Protein AF-A0A959CBI3-F1 (afdb_monomer_lite)

pLDDT: mean 80.14, std 17.06, range [32.06, 98.06]

Sequence (311 aa):
MKRILLFSFIIFAIGSLSAQCVSGDCKNGIGTYLYPSGARYTGHFKDGEIHGVGVCYYTDGSKYQGEWVYRYPQGRGTKTYSDGTIRTGLWKKGKPVDEQGKILEEYIARIEEESQDDGTNIQSGCLSGNCKNGEGIFAYPDGSKYEGHFVNGKFDGQGTFHFANGDQYVGTFKENYPDGQGTRTYANGHEETGEWEQGEFVGSSLIESGKVGCTQGDCENGKGTYIYKEGSAKYVGDFKNGMPHGYGICNYANGDRYRGEWLEGAFGGKGTLFLHDGTVVNGYWRGGEYTGKEAPADYQPAAPVVTETPV

Structure (mmCIF, N/CA/C/O backbone):
data_AF-A0A959CBI3-F1
#
_entry.id   AF-A0A959CBI3-F1
#
loop_
_atom_site.group_PDB
_atom_site.id
_atom_site.type_symbol
_atom_site.label_atom_id
_atom_site.label_alt_id
_atom_site.label_comp_id
_atom_site.label_asym_id
_atom_site.label_entity_id
_atom_site.label_seq_id
_atom_site.pdbx_PDB_ins_code
_atom_site.Cartn_x
_atom_site.Cartn_y
_atom_site.Cartn_z
_atom_site.occupancy
_atom_site.B_iso_or_equiv
_atom_site.auth_seq_id
_atom_site.auth_comp_id
_atom_site.auth_asym_id
_atom_site.auth_atom_id
_atom_site.pdbx_PDB_model_num
ATOM 1 N N . MET A 1 1 ? -53.643 -39.706 28.929 1.00 41.84 1 MET A N 1
ATOM 2 C CA . MET A 1 1 ? -53.452 -39.263 27.529 1.00 41.84 1 MET A CA 1
ATOM 3 C C . MET A 1 1 ? -52.334 -38.226 27.522 1.00 41.84 1 MET A C 1
ATOM 5 O O . MET A 1 1 ? -52.455 -37.225 28.215 1.00 41.84 1 MET A O 1
ATOM 9 N N . LYS A 1 2 ? -51.196 -38.535 26.886 1.00 35.16 2 LYS A N 1
ATOM 10 C CA . LYS A 1 2 ? -49.964 -37.723 26.912 1.00 35.16 2 LYS A CA 1
ATOM 11 C C . LYS A 1 2 ? -50.123 -36.489 26.012 1.00 35.16 2 LYS A C 1
ATOM 13 O O . LYS A 1 2 ? -50.493 -36.639 24.853 1.00 35.16 2 LYS A O 1
ATOM 18 N N . ARG A 1 3 ? -49.838 -35.291 26.537 1.00 36.66 3 ARG A N 1
ATOM 19 C CA . ARG A 1 3 ? -49.732 -34.050 25.751 1.00 36.66 3 ARG A CA 1
ATOM 20 C C . ARG A 1 3 ? -48.377 -34.038 25.040 1.00 36.66 3 ARG A C 1
ATOM 22 O O . ARG A 1 3 ? -47.344 -34.064 25.701 1.00 36.66 3 ARG A O 1
ATOM 29 N N . ILE A 1 4 ? -48.399 -34.039 23.711 1.00 37.56 4 ILE A N 1
ATOM 30 C CA . ILE A 1 4 ? -47.214 -33.911 22.858 1.00 37.56 4 ILE A CA 1
ATOM 31 C C . ILE A 1 4 ? -46.947 -32.412 22.674 1.00 37.56 4 ILE A C 1
ATOM 33 O O . ILE A 1 4 ? -47.776 -31.699 22.115 1.00 37.56 4 ILE A O 1
ATOM 37 N N . LEU A 1 5 ? -45.815 -31.936 23.196 1.00 38.44 5 LEU A N 1
ATOM 38 C CA . LEU A 1 5 ? -45.271 -30.603 22.936 1.00 38.44 5 LEU A CA 1
ATOM 39 C C . LEU A 1 5 ? -44.591 -30.621 21.560 1.00 38.44 5 LEU A C 1
ATOM 41 O O . LEU A 1 5 ? -43.570 -31.282 21.382 1.00 38.44 5 LEU A O 1
ATOM 45 N N . LEU A 1 6 ? -45.165 -29.906 20.592 1.00 33.47 6 LEU A N 1
ATOM 46 C CA . LEU A 1 6 ? -44.514 -29.591 19.322 1.00 33.47 6 LEU A CA 1
ATOM 47 C C . LEU A 1 6 ? -43.460 -28.503 19.571 1.00 33.47 6 LEU A C 1
ATOM 49 O O . LEU A 1 6 ? -43.791 -27.329 19.720 1.00 33.47 6 LEU A O 1
ATOM 53 N N . PHE A 1 7 ? -42.189 -28.900 19.627 1.00 34.31 7 PHE A N 1
ATOM 54 C CA . PHE A 1 7 ? -41.068 -27.970 19.524 1.00 34.31 7 PHE A CA 1
ATOM 55 C C . PHE A 1 7 ? -40.943 -27.523 18.066 1.00 34.31 7 PHE A C 1
ATOM 57 O O . PHE A 1 7 ? -40.484 -28.273 17.206 1.00 34.31 7 PHE A O 1
ATOM 64 N N . SER A 1 8 ? -41.378 -26.295 17.790 1.00 33.75 8 SER A N 1
ATOM 65 C CA . SER A 1 8 ? -41.097 -25.607 16.533 1.00 33.75 8 SER A CA 1
ATOM 66 C C . SER A 1 8 ? -39.607 -25.267 16.490 1.00 33.75 8 SER A C 1
ATOM 68 O O . SER A 1 8 ? -39.174 -24.269 17.063 1.00 33.75 8 SER A O 1
ATOM 70 N N . PHE A 1 9 ? -38.815 -26.116 15.836 1.00 33.69 9 PHE A N 1
ATOM 71 C CA . PHE A 1 9 ? -37.441 -25.801 15.458 1.00 33.69 9 PHE A CA 1
ATOM 72 C C . PHE A 1 9 ? -37.477 -24.693 14.400 1.00 33.69 9 PHE A C 1
ATOM 74 O O . PHE A 1 9 ? -37.696 -24.945 13.217 1.00 33.69 9 PHE A O 1
ATOM 81 N N . ILE A 1 10 ? -37.292 -23.446 14.837 1.00 36.59 10 ILE A N 1
ATOM 82 C CA . ILE A 1 10 ? -36.963 -22.343 13.936 1.00 36.59 10 ILE A CA 1
ATOM 83 C C . ILE A 1 10 ? -35.525 -22.587 13.483 1.00 36.59 10 ILE A C 1
ATOM 85 O O . ILE A 1 10 ? -34.575 -22.395 14.240 1.00 36.59 10 ILE A O 1
ATOM 89 N N . ILE A 1 11 ? -35.379 -23.067 12.252 1.00 37.38 11 ILE A N 1
ATOM 90 C CA . ILE A 1 11 ? -34.101 -23.140 11.552 1.00 37.38 11 ILE A CA 1
ATOM 91 C C . ILE A 1 11 ? -33.659 -21.690 11.322 1.00 37.38 11 ILE A C 1
ATOM 93 O O . ILE A 1 11 ? -34.187 -21.009 10.444 1.00 37.38 11 ILE A O 1
ATOM 97 N N . PHE A 1 12 ? -32.723 -21.196 12.136 1.00 34.91 12 PHE A N 1
ATOM 98 C CA . PHE A 1 12 ? -31.995 -19.970 11.821 1.00 34.91 12 PHE A CA 1
ATOM 99 C C . PHE A 1 12 ? -31.153 -20.258 10.578 1.00 34.91 12 PHE A C 1
ATOM 101 O O . PHE A 1 12 ? -30.127 -20.933 10.644 1.00 34.91 12 PHE A O 1
ATOM 108 N N . ALA A 1 13 ? -31.624 -19.783 9.427 1.00 32.53 13 ALA A N 1
ATOM 109 C CA . ALA A 1 13 ? -30.799 -19.690 8.239 1.00 32.53 13 ALA A CA 1
ATOM 110 C C . ALA A 1 13 ? -29.593 -18.810 8.592 1.00 32.53 13 ALA A C 1
ATOM 112 O O . ALA A 1 13 ? -29.751 -17.637 8.931 1.00 32.53 13 ALA A O 1
ATOM 113 N N . ILE A 1 14 ? -28.399 -19.398 8.560 1.00 39.00 14 ILE A N 1
ATOM 114 C CA . ILE A 1 14 ? -27.133 -18.687 8.730 1.00 39.00 14 ILE A CA 1
ATOM 115 C C . ILE A 1 14 ? -26.927 -17.875 7.448 1.00 39.00 14 ILE A C 1
ATOM 117 O O . ILE A 1 14 ? -26.257 -18.308 6.514 1.00 39.00 14 ILE A O 1
ATOM 121 N N . GLY A 1 15 ? -27.605 -16.732 7.356 1.00 38.56 15 GLY A N 1
ATOM 122 C CA . GLY A 1 15 ? -27.339 -15.743 6.325 1.00 38.56 15 GLY A CA 1
ATOM 123 C C . GLY A 1 15 ? -25.950 -15.175 6.570 1.00 38.56 15 GLY A C 1
ATOM 124 O O . GLY A 1 15 ? -25.661 -14.709 7.671 1.00 38.56 15 GLY A O 1
ATOM 125 N N . SER A 1 16 ? -25.076 -15.244 5.569 1.00 45.50 16 SER A N 1
ATOM 126 C CA . SER A 1 16 ? -23.809 -14.518 5.585 1.00 45.50 16 SER A CA 1
ATOM 127 C C . SER A 1 16 ? -24.093 -13.048 5.913 1.00 45.50 16 SER A C 1
ATOM 129 O O . SER A 1 16 ? -24.866 -12.404 5.206 1.00 45.50 16 SER A O 1
ATOM 131 N N . LEU A 1 17 ? -23.524 -12.536 7.007 1.00 53.62 17 LEU A N 1
ATOM 132 C CA . LEU A 1 17 ? -23.642 -11.130 7.390 1.00 53.62 17 LEU A CA 1
ATOM 133 C C . LEU A 1 17 ? -22.998 -10.281 6.288 1.00 53.62 17 LEU A C 1
ATOM 135 O O . LEU A 1 17 ? -21.777 -10.234 6.171 1.00 53.62 17 LEU A O 1
ATOM 139 N N . SER A 1 18 ? -23.806 -9.641 5.446 1.00 59.12 18 SER A N 1
ATOM 140 C CA . SER A 1 18 ? -23.322 -8.598 4.544 1.00 59.12 18 SER A CA 1
ATOM 141 C C . SER A 1 18 ? -23.101 -7.320 5.344 1.00 59.12 18 SER A C 1
ATOM 143 O O . SER A 1 18 ? -23.931 -6.973 6.190 1.00 59.12 18 SER A O 1
ATOM 145 N N . ALA A 1 19 ? -22.014 -6.605 5.058 1.00 70.06 19 ALA A N 1
ATOM 146 C CA . ALA A 1 19 ? -21.809 -5.275 5.610 1.00 70.06 19 ALA A CA 1
ATOM 147 C C . ALA A 1 19 ? -23.017 -4.386 5.277 1.00 70.06 19 ALA A C 1
ATOM 149 O O . ALA A 1 19 ? -23.473 -4.372 4.131 1.00 70.06 19 ALA A O 1
ATOM 150 N N . GLN A 1 20 ? -23.555 -3.659 6.252 1.00 83.31 20 GLN A N 1
ATOM 151 C CA . GLN A 1 20 ? -24.696 -2.783 6.000 1.00 83.31 20 GLN A CA 1
ATOM 152 C C . GLN A 1 20 ? -24.767 -1.608 6.971 1.00 83.31 20 GLN A C 1
ATOM 154 O O . GLN A 1 20 ? -24.499 -1.733 8.168 1.00 83.31 20 GLN A O 1
ATOM 159 N N . CYS A 1 21 ? -25.208 -0.465 6.445 1.00 89.31 21 CYS A N 1
ATOM 160 C CA . CYS A 1 21 ? -25.653 0.652 7.265 1.00 89.31 21 CYS A CA 1
ATOM 161 C C . CYS A 1 21 ? -27.009 0.289 7.882 1.00 89.31 21 CYS A C 1
ATOM 163 O O . CYS A 1 21 ? -27.997 0.119 7.171 1.00 89.31 21 CYS A O 1
ATOM 165 N N . VAL A 1 22 ? -27.043 0.127 9.202 1.00 92.81 22 VAL A N 1
ATOM 166 C CA . VAL A 1 22 ? -28.228 -0.292 9.963 1.00 92.81 22 VAL A CA 1
ATOM 167 C C . VAL A 1 22 ? -29.128 0.903 10.283 1.00 92.81 22 VAL A C 1
ATOM 169 O O . VAL A 1 22 ? -30.347 0.760 10.353 1.00 92.81 22 VAL A O 1
ATOM 172 N N . SER A 1 23 ? -28.547 2.087 10.491 1.00 95.12 23 SER A N 1
ATOM 173 C CA . SER A 1 23 ? -29.296 3.322 10.736 1.00 95.12 23 SER A CA 1
ATOM 174 C C . SER A 1 23 ? -28.453 4.570 10.464 1.00 95.12 23 SER A C 1
ATOM 176 O O . SER A 1 23 ? -27.226 4.524 10.533 1.00 95.12 23 SER A O 1
ATOM 178 N N . GLY A 1 24 ? -29.120 5.698 10.210 1.00 95.31 24 GLY A N 1
ATOM 179 C CA . GLY A 1 24 ? -28.476 7.000 10.013 1.00 95.31 24 GLY A CA 1
ATOM 180 C C . GLY A 1 24 ? -27.787 7.156 8.654 1.00 95.31 24 GLY A C 1
ATOM 181 O O . GLY A 1 24 ? -28.156 6.498 7.683 1.00 95.31 24 GLY A O 1
ATOM 182 N N . ASP A 1 25 ? -26.809 8.059 8.590 1.00 93.44 25 ASP A N 1
ATOM 183 C CA . ASP A 1 25 ? -26.018 8.344 7.389 1.00 93.44 25 ASP A CA 1
ATOM 184 C C . ASP A 1 25 ? -24.593 7.809 7.567 1.00 93.44 25 ASP A C 1
ATOM 186 O O . ASP A 1 25 ? -23.729 8.464 8.152 1.00 93.44 25 ASP A O 1
ATOM 190 N N . CYS A 1 26 ? -24.357 6.604 7.044 1.00 91.19 26 CYS A N 1
ATOM 191 C CA . CYS A 1 26 ? -23.040 5.969 7.055 1.00 91.19 26 CYS A CA 1
ATOM 192 C C . CYS A 1 26 ? -22.119 6.436 5.914 1.00 91.19 26 CYS A C 1
ATOM 194 O O . CYS A 1 26 ? -21.091 5.808 5.675 1.00 91.19 26 CYS A O 1
ATOM 196 N N . LYS A 1 27 ? -22.480 7.493 5.174 1.00 86.19 27 LYS A N 1
ATOM 197 C CA . LYS A 1 27 ? -21.621 8.095 4.152 1.00 86.19 27 LYS A CA 1
ATOM 198 C C . LYS A 1 27 ? -20.995 9.385 4.661 1.00 86.19 27 LYS A C 1
ATOM 200 O O . LYS A 1 27 ? -19.776 9.475 4.656 1.00 86.19 27 LYS A O 1
ATOM 205 N N . ASN A 1 28 ? -21.794 10.357 5.100 1.00 92.69 28 ASN A N 1
ATOM 206 C CA . ASN A 1 28 ? -21.316 11.701 5.461 1.00 92.69 28 ASN A CA 1
ATOM 207 C C . ASN A 1 28 ? -22.002 12.293 6.706 1.00 92.69 28 ASN A C 1
ATOM 209 O O . ASN A 1 28 ? -22.101 13.514 6.846 1.00 92.69 28 ASN A O 1
ATOM 213 N N . GLY A 1 29 ? -22.473 11.447 7.621 1.00 94.75 29 GLY A N 1
ATOM 214 C CA . GLY A 1 29 ? -23.202 11.898 8.800 1.00 94.75 29 GLY A CA 1
ATOM 215 C C . GLY A 1 29 ? -22.956 11.024 10.016 1.00 94.75 29 GLY A C 1
ATOM 216 O O . GLY A 1 29 ? -21.845 10.563 10.249 1.00 94.75 29 GLY A O 1
ATOM 217 N N . ILE A 1 30 ? -23.984 10.842 10.840 1.00 97.31 30 ILE A N 1
ATOM 218 C CA . ILE A 1 30 ? -23.928 9.955 12.003 1.00 97.31 30 ILE A CA 1
ATOM 219 C C . ILE A 1 30 ? -24.744 8.714 11.674 1.00 97.31 30 ILE A C 1
ATOM 221 O O . ILE A 1 30 ? -25.911 8.821 11.288 1.00 97.31 30 ILE A O 1
ATOM 225 N N . GLY A 1 31 ? -24.141 7.543 11.842 1.00 95.88 31 GLY A N 1
ATOM 226 C CA . GLY A 1 31 ? -24.761 6.275 11.490 1.00 95.88 31 GLY A CA 1
ATOM 227 C C . GLY A 1 31 ? -24.362 5.133 12.410 1.00 95.88 31 GLY A C 1
ATOM 228 O O . GLY A 1 31 ? -23.454 5.251 13.234 1.00 95.88 31 GLY A O 1
ATOM 229 N N . THR A 1 32 ? -25.065 4.014 12.261 1.00 94.50 32 THR A N 1
ATOM 230 C CA . THR A 1 32 ? -24.671 2.715 12.805 1.00 94.50 32 THR A CA 1
ATOM 231 C C . THR A 1 32 ? -24.406 1.760 11.658 1.00 94.50 32 THR A C 1
ATOM 233 O O . THR A 1 32 ? -25.298 1.501 10.852 1.00 94.50 32 THR A O 1
ATOM 236 N N . TYR A 1 33 ? -23.204 1.203 11.609 1.00 88.25 33 TYR A N 1
ATOM 237 C CA . TYR A 1 33 ? -22.770 0.277 10.574 1.00 88.25 33 TYR A CA 1
ATOM 238 C C . TYR A 1 33 ? -22.414 -1.074 11.190 1.00 88.25 33 TYR A C 1
ATOM 240 O O . TYR A 1 33 ? -21.713 -1.138 12.203 1.00 88.25 33 TYR A O 1
ATOM 248 N N . LEU A 1 34 ? -22.923 -2.147 10.586 1.00 83.12 34 LEU A N 1
ATOM 249 C CA . LEU A 1 34 ? -22.611 -3.527 10.940 1.00 83.12 34 LEU A CA 1
ATOM 250 C C . LEU A 1 34 ? -21.659 -4.089 9.888 1.00 83.12 34 LEU A C 1
ATOM 252 O O . LEU A 1 34 ? -22.005 -4.156 8.710 1.00 83.12 34 LEU A O 1
ATOM 256 N N . TYR A 1 35 ? -20.467 -4.480 10.321 1.00 75.75 35 TYR A N 1
ATOM 257 C CA . TYR A 1 35 ? -19.447 -5.083 9.474 1.00 75.75 35 TYR A CA 1
ATOM 258 C C . TYR A 1 35 ? -19.723 -6.579 9.267 1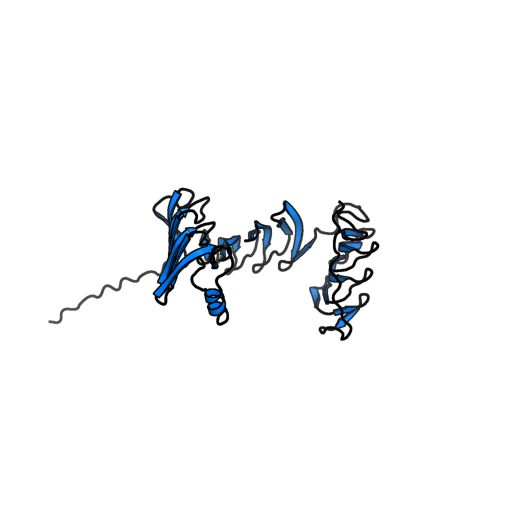.00 75.75 35 TYR A C 1
ATOM 260 O O . TYR A 1 35 ? -20.321 -7.211 10.141 1.00 75.75 35 TYR A O 1
ATOM 268 N N . PRO A 1 36 ? -19.243 -7.189 8.165 1.00 63.41 36 PRO A N 1
ATOM 269 C CA . PRO A 1 36 ? -19.385 -8.631 7.937 1.00 63.41 36 PRO A CA 1
ATOM 270 C C . PRO A 1 36 ? -18.728 -9.466 9.027 1.00 63.41 36 PRO A C 1
ATOM 272 O O . PRO A 1 36 ? -19.164 -10.578 9.307 1.00 63.41 36 PRO A O 1
ATOM 275 N N . SER A 1 37 ? -17.677 -8.920 9.645 1.00 63.28 37 SER A N 1
ATOM 276 C CA . SER A 1 37 ? -17.004 -9.561 10.763 1.00 63.28 37 SER A CA 1
ATOM 277 C C . SER A 1 37 ? -17.917 -9.724 11.981 1.00 63.28 37 SER A C 1
ATOM 279 O O . SER A 1 37 ? -17.650 -10.566 12.826 1.00 63.28 37 SER A O 1
ATOM 281 N N . GLY A 1 38 ? -19.003 -8.945 12.062 1.00 72.56 38 GLY A N 1
ATOM 282 C CA . GLY A 1 38 ? -19.898 -8.838 13.211 1.00 72.56 38 GLY A CA 1
ATOM 283 C C . GLY A 1 38 ? -19.613 -7.615 14.086 1.00 72.56 38 GLY A C 1
ATOM 284 O O . GLY A 1 38 ? -20.416 -7.305 14.967 1.00 72.56 38 GLY A O 1
ATOM 285 N N . ALA A 1 39 ? -18.515 -6.890 13.837 1.00 81.56 39 ALA A N 1
ATOM 286 C CA . ALA A 1 39 ? -18.239 -5.635 14.523 1.00 81.56 39 ALA A CA 1
ATOM 287 C C . ALA A 1 39 ? -19.316 -4.588 14.202 1.00 81.56 39 ALA A C 1
ATOM 289 O O . ALA A 1 39 ? -19.851 -4.530 13.093 1.00 81.56 39 ALA A O 1
ATOM 290 N N . ARG A 1 40 ? -19.627 -3.729 15.171 1.00 88.88 40 ARG A N 1
ATOM 291 C CA . ARG A 1 40 ? -20.626 -2.669 15.020 1.00 88.88 40 ARG A CA 1
ATOM 292 C C . ARG A 1 40 ? -20.041 -1.335 15.427 1.00 88.88 40 ARG A C 1
ATOM 294 O O . ARG A 1 40 ? -19.648 -1.167 16.579 1.00 88.88 40 ARG A O 1
ATOM 301 N N . TYR A 1 41 ? -20.087 -0.368 14.523 1.00 91.06 41 TYR A N 1
ATOM 302 C CA . TYR A 1 41 ? -19.733 1.012 14.822 1.00 91.06 41 TYR A CA 1
ATOM 303 C C . TYR A 1 41 ? -20.971 1.900 14.870 1.00 91.06 41 TYR A C 1
ATOM 305 O O . TYR A 1 41 ? -21.843 1.783 14.014 1.00 91.06 41 TYR A O 1
ATOM 313 N N . THR A 1 42 ? -21.017 2.813 15.837 1.00 96.12 42 THR A N 1
ATOM 314 C CA . THR A 1 42 ? -21.991 3.904 15.905 1.00 96.12 42 THR A CA 1
ATOM 315 C C . THR A 1 42 ? -21.252 5.219 16.119 1.00 96.12 42 THR A C 1
ATOM 317 O O . THR A 1 42 ? -20.569 5.385 17.131 1.00 96.12 42 THR A O 1
ATOM 320 N N . GLY A 1 43 ? -21.398 6.164 15.194 1.00 96.12 43 GLY A N 1
ATOM 321 C CA . GLY A 1 43 ? -20.701 7.445 15.264 1.00 96.12 43 GLY A CA 1
ATOM 322 C C . GLY A 1 43 ? -20.660 8.170 13.929 1.00 96.12 43 GLY A C 1
ATOM 323 O O . GLY A 1 43 ? -21.527 7.961 13.080 1.00 96.12 43 GLY A O 1
ATOM 324 N N . HIS A 1 44 ? -19.674 9.046 13.770 1.00 96.00 44 HIS A N 1
ATOM 325 C CA . HIS A 1 44 ? -19.533 9.888 12.589 1.00 96.00 44 HIS A CA 1
ATOM 326 C C . HIS A 1 44 ? -18.911 9.129 11.402 1.00 96.00 44 HIS A C 1
ATOM 328 O O . HIS A 1 44 ? -18.031 8.283 11.552 1.00 96.00 44 HIS A O 1
ATOM 334 N N . PHE A 1 45 ? -19.350 9.487 10.201 1.00 91.94 45 PHE A N 1
ATOM 335 C CA . PHE A 1 45 ? -18.861 8.994 8.923 1.00 91.94 45 PHE A CA 1
ATOM 336 C C . PHE A 1 45 ? -18.468 10.157 8.019 1.00 91.94 45 PHE A C 1
ATOM 338 O O . PHE A 1 45 ? -19.088 11.223 8.046 1.00 91.94 45 PHE A O 1
ATOM 345 N N . LYS A 1 46 ? -17.448 9.931 7.196 1.00 86.94 46 LYS A N 1
ATOM 346 C CA . LYS A 1 46 ? -17.049 10.821 6.107 1.00 86.94 46 LYS A CA 1
ATOM 347 C C . LYS A 1 46 ? -16.603 9.976 4.924 1.00 86.94 46 LYS A C 1
ATOM 349 O O . LYS A 1 46 ? -15.773 9.093 5.094 1.00 86.94 46 LYS A O 1
ATOM 354 N N . ASP A 1 47 ? -17.154 10.238 3.747 1.00 80.94 47 ASP A N 1
ATOM 355 C CA . ASP A 1 47 ? -16.872 9.510 2.508 1.00 80.94 47 ASP A CA 1
ATOM 356 C C . ASP A 1 47 ? -17.029 7.977 2.628 1.00 80.94 47 ASP A C 1
ATOM 358 O O . ASP A 1 47 ? -16.337 7.211 1.966 1.00 80.94 47 ASP A O 1
ATOM 362 N N . GLY A 1 48 ? -17.970 7.518 3.463 1.00 80.00 48 GLY A N 1
ATOM 363 C CA . GLY A 1 48 ? -18.205 6.088 3.726 1.00 80.00 48 GLY A CA 1
ATOM 364 C C . GLY A 1 48 ? -17.282 5.470 4.780 1.00 80.00 48 GLY A C 1
ATOM 365 O O . GLY A 1 48 ? -17.407 4.287 5.094 1.00 80.00 48 GLY A O 1
ATOM 366 N N . GLU A 1 49 ? -16.382 6.267 5.351 1.00 81.31 49 GLU A N 1
ATOM 367 C CA . GLU A 1 49 ? -15.371 5.845 6.310 1.00 81.31 49 GLU A CA 1
ATOM 368 C C . GLU A 1 49 ? -15.721 6.296 7.728 1.00 81.31 49 GLU A C 1
ATOM 370 O O . GLU A 1 49 ? -16.237 7.395 7.936 1.00 81.31 49 GLU A O 1
ATOM 375 N N . ILE A 1 50 ? -15.399 5.463 8.722 1.00 86.69 50 ILE A N 1
ATOM 376 C CA . ILE A 1 50 ? -15.522 5.838 10.135 1.00 86.69 50 ILE A CA 1
ATOM 377 C C . ILE A 1 50 ? -14.605 7.027 10.425 1.00 86.69 50 ILE A C 1
ATOM 379 O O . ILE A 1 50 ? -13.396 6.972 10.173 1.00 86.69 50 ILE A O 1
ATOM 383 N N . HIS A 1 51 ? -15.173 8.077 11.011 1.00 89.25 51 HIS A N 1
ATOM 384 C CA . HIS A 1 51 ? -14.464 9.304 11.343 1.00 89.25 51 HIS A CA 1
ATOM 385 C C . HIS A 1 51 ? -15.070 9.978 12.586 1.00 89.25 51 HIS A C 1
ATOM 387 O O . HIS A 1 51 ? -15.955 9.426 13.231 1.00 89.25 51 HIS A O 1
ATOM 393 N N . GLY A 1 52 ? -14.591 11.170 12.951 1.00 93.81 52 GLY A N 1
ATOM 394 C CA . GLY A 1 52 ? -15.110 11.958 14.071 1.00 93.81 52 GLY A CA 1
ATOM 395 C C . GLY A 1 52 ? -15.151 11.185 15.389 1.00 93.81 52 GLY A C 1
ATOM 396 O O . GLY A 1 52 ? -14.193 10.516 15.744 1.00 93.81 52 GLY A O 1
ATOM 397 N N . VAL A 1 53 ? -16.244 11.289 16.141 1.00 96.81 53 VAL A N 1
ATOM 398 C CA . VAL A 1 53 ? -16.401 10.599 17.431 1.00 96.81 53 VAL A CA 1
ATOM 399 C C . VAL A 1 53 ? -17.332 9.403 17.273 1.00 96.81 53 VAL A C 1
ATOM 401 O O . VAL A 1 53 ? -18.342 9.478 16.578 1.00 96.81 53 VAL A O 1
ATOM 404 N N . GLY A 1 54 ? -17.027 8.292 17.938 1.00 96.00 54 GLY A N 1
ATOM 405 C CA . GLY A 1 54 ? -17.899 7.125 17.894 1.00 96.00 54 GLY A CA 1
ATOM 406 C C . GLY A 1 54 ? -17.482 5.992 18.810 1.00 96.00 54 GLY A C 1
ATOM 407 O O . GLY A 1 54 ? -16.468 6.056 19.512 1.00 96.00 54 GLY A O 1
ATOM 408 N N . VAL A 1 55 ? -18.289 4.937 18.781 1.00 95.88 55 VAL A N 1
ATOM 409 C CA . VAL A 1 55 ? -18.091 3.711 19.550 1.00 95.88 55 VAL A CA 1
ATOM 410 C C . VAL A 1 55 ? -18.085 2.520 18.604 1.00 95.88 55 VAL A C 1
ATOM 412 O O . VAL A 1 55 ? -19.040 2.323 17.855 1.00 95.88 55 VAL A O 1
ATOM 415 N N . CYS A 1 56 ? -17.034 1.707 18.671 1.00 90.81 56 CYS A N 1
ATOM 416 C CA . CYS A 1 56 ? -16.955 0.414 18.004 1.00 90.81 56 CYS A CA 1
ATOM 417 C C . CYS A 1 56 ? -17.082 -0.714 19.034 1.00 90.81 56 CYS A C 1
ATOM 419 O O . CYS A 1 56 ? -16.391 -0.705 20.055 1.00 90.81 56 CYS A O 1
ATOM 421 N N . TYR A 1 57 ? -17.959 -1.675 18.754 1.00 88.12 57 TYR A N 1
ATOM 422 C CA . TYR A 1 57 ? -18.112 -2.940 19.466 1.00 88.12 57 TYR A CA 1
ATOM 423 C C . TYR A 1 57 ? -17.530 -4.052 18.597 1.00 88.12 57 TYR A C 1
ATOM 425 O O . TYR A 1 57 ? -17.953 -4.214 17.451 1.00 88.12 57 TYR A O 1
ATOM 433 N N . TYR A 1 58 ? -16.587 -4.809 19.141 1.00 82.69 58 TYR A N 1
ATOM 434 C CA . TYR A 1 58 ? -15.875 -5.865 18.429 1.00 82.69 58 TYR A CA 1
ATOM 435 C C . TYR A 1 58 ? -16.447 -7.239 18.793 1.00 82.69 58 TYR A C 1
ATOM 437 O O . TYR A 1 58 ? -17.151 -7.400 19.794 1.00 82.69 58 TYR A O 1
ATOM 445 N N . THR A 1 59 ? -16.163 -8.244 17.968 1.00 75.94 59 THR A N 1
ATOM 446 C CA . THR A 1 59 ? -16.704 -9.600 18.145 1.00 75.94 59 THR A CA 1
ATOM 447 C C . THR A 1 59 ? -16.037 -10.397 19.253 1.00 75.94 59 THR A C 1
ATOM 449 O O . THR A 1 59 ? -16.647 -11.321 19.780 1.00 75.94 59 THR A O 1
ATOM 452 N N . ASP A 1 60 ? -14.816 -10.028 19.636 1.00 73.62 60 ASP A N 1
ATOM 453 C CA . ASP A 1 60 ? -14.118 -10.572 20.805 1.00 73.62 60 ASP A CA 1
ATOM 454 C C . ASP A 1 60 ? -14.697 -10.044 22.137 1.00 73.62 60 ASP A C 1
ATOM 456 O O . ASP A 1 60 ? -14.234 -10.416 23.211 1.00 73.62 60 ASP A O 1
ATOM 460 N N . GLY A 1 61 ? -15.710 -9.170 22.082 1.00 81.50 61 GLY A N 1
ATOM 461 C CA . GLY A 1 61 ? -16.326 -8.526 23.242 1.00 81.50 61 GLY A CA 1
ATOM 462 C C . GLY A 1 61 ? -15.636 -7.231 23.673 1.00 81.50 61 GLY A C 1
ATOM 463 O O . GLY A 1 61 ? -16.154 -6.521 24.538 1.00 81.50 61 GLY A O 1
ATOM 464 N N . SER A 1 62 ? -14.509 -6.877 23.056 1.00 86.00 62 SER A N 1
ATOM 465 C CA . SER A 1 62 ? -13.852 -5.602 23.302 1.00 86.00 62 SER A CA 1
ATOM 466 C C . SER A 1 62 ? 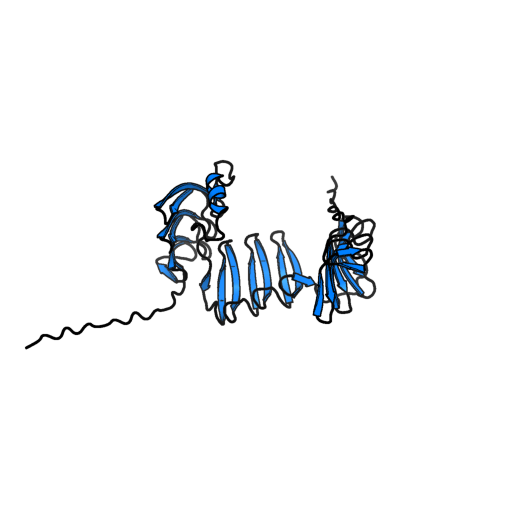-14.668 -4.435 22.715 1.00 86.00 62 SER A C 1
ATOM 468 O O . SER A 1 62 ? -15.566 -4.603 21.883 1.00 86.00 62 SER A O 1
ATOM 470 N N . LYS A 1 63 ? -14.381 -3.203 23.149 1.00 91.81 63 LYS A N 1
ATOM 471 C CA . LYS A 1 63 ? -14.972 -1.972 22.593 1.00 91.81 63 LYS A CA 1
ATOM 472 C C . LYS A 1 63 ? -14.001 -0.805 22.642 1.00 91.81 63 LYS A C 1
ATOM 474 O O . LYS A 1 63 ? -13.194 -0.713 23.562 1.00 91.81 63 LYS A O 1
ATOM 479 N N . TYR A 1 64 ? -14.104 0.101 21.681 1.00 92.50 64 TYR A N 1
ATOM 480 C CA . TYR A 1 64 ? -13.409 1.385 21.702 1.00 92.50 64 TYR A CA 1
ATOM 481 C C . TYR A 1 64 ? -14.426 2.514 21.622 1.00 92.50 64 TYR A C 1
ATOM 483 O 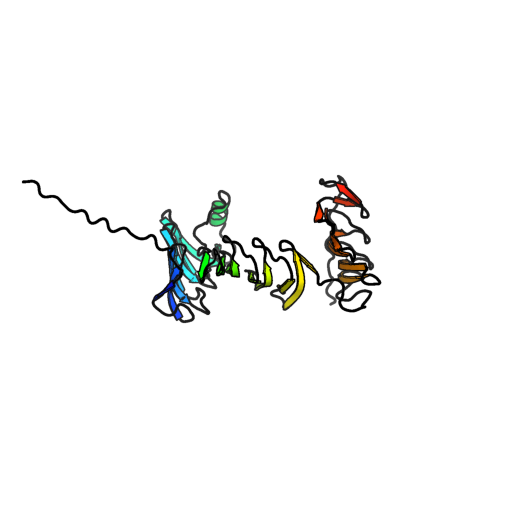O . TYR A 1 64 ? -15.347 2.457 20.812 1.00 92.50 64 TYR A O 1
ATOM 491 N N . GLN A 1 65 ? -14.240 3.547 22.435 1.00 96.38 65 GLN A N 1
ATOM 492 C CA . GLN A 1 65 ? -15.026 4.773 22.418 1.00 96.38 65 GLN A CA 1
ATOM 493 C C . GLN A 1 65 ? -14.086 5.974 22.415 1.00 96.38 65 GLN A C 1
ATOM 495 O O . GLN A 1 65 ? -13.312 6.147 23.355 1.00 96.38 65 GLN A O 1
ATOM 500 N N . GLY A 1 66 ? -14.174 6.823 21.399 1.00 96.25 66 GLY A N 1
ATOM 501 C CA . GLY A 1 66 ? -13.271 7.961 21.270 1.00 96.25 66 GLY A CA 1
ATOM 502 C C . GLY A 1 66 ? -13.349 8.626 19.910 1.00 96.25 66 GLY A C 1
ATOM 503 O O . GLY A 1 66 ? -14.361 8.512 19.212 1.00 96.25 66 GLY A O 1
ATOM 504 N N . GLU A 1 67 ? -12.278 9.329 19.563 1.00 96.06 67 GLU A N 1
ATOM 505 C CA . GLU A 1 67 ? -12.116 9.939 18.250 1.00 96.06 67 GLU A CA 1
ATOM 506 C C . GLU A 1 67 ? -11.556 8.925 17.236 1.00 96.06 67 GLU A C 1
ATOM 508 O O . GLU A 1 67 ? -10.875 7.953 17.572 1.00 96.06 67 GLU A O 1
ATOM 513 N N . TRP A 1 68 ? -11.887 9.152 15.970 1.00 90.69 68 TRP A N 1
ATOM 514 C CA . TRP A 1 68 ? -11.628 8.255 14.862 1.00 90.69 68 TRP A CA 1
ATOM 515 C C . TRP A 1 68 ? -11.178 9.021 13.626 1.00 90.69 68 TRP A C 1
ATOM 517 O O . TRP A 1 68 ? -11.732 10.072 13.289 1.00 90.69 68 TRP A O 1
ATOM 527 N N . VAL A 1 69 ? -10.225 8.460 12.887 1.00 86.25 69 VAL A N 1
ATOM 528 C CA . VAL A 1 69 ? -9.804 8.957 11.570 1.00 86.25 69 VAL A CA 1
ATOM 529 C C . VAL A 1 69 ? -9.587 7.771 10.641 1.00 86.25 69 VAL A C 1
ATOM 531 O O . VAL A 1 69 ? -8.742 6.934 10.932 1.00 86.25 69 VAL A O 1
ATOM 534 N N . TYR A 1 70 ? -10.350 7.694 9.544 1.00 75.06 70 TYR A N 1
ATOM 535 C CA . TYR A 1 70 ? -10.274 6.615 8.547 1.00 75.06 70 TYR A CA 1
ATOM 536 C C . TYR A 1 70 ? -10.200 5.215 9.187 1.00 75.06 70 TYR A C 1
ATOM 538 O O . TYR A 1 70 ? -9.257 4.467 8.957 1.00 75.06 70 TYR A O 1
ATOM 546 N N . ARG A 1 71 ? -11.193 4.886 10.033 1.00 77.56 71 ARG A N 1
ATOM 547 C CA . ARG A 1 71 ? -11.315 3.619 10.801 1.00 77.56 71 ARG A CA 1
ATOM 548 C C . ARG A 1 71 ? -10.312 3.392 11.932 1.00 77.56 71 ARG A C 1
ATOM 550 O O . ARG A 1 71 ? -10.414 2.377 12.617 1.00 77.56 71 ARG A O 1
ATOM 557 N N . TYR A 1 72 ? -9.412 4.331 12.199 1.00 80.50 72 TYR A N 1
ATOM 558 C CA . TYR A 1 72 ? -8.483 4.211 13.317 1.00 80.50 72 TYR A CA 1
ATOM 559 C C . TYR A 1 72 ? -8.950 4.946 14.560 1.00 80.50 72 TYR A C 1
ATOM 561 O O . TYR A 1 72 ? -9.305 6.120 14.441 1.00 80.50 72 TYR A O 1
ATOM 569 N N . PRO A 1 73 ? -8.820 4.332 15.750 1.00 88.19 73 PRO A N 1
ATOM 570 C CA . PRO A 1 73 ? -8.687 5.072 16.994 1.00 88.19 73 PRO A CA 1
ATOM 571 C C . PRO A 1 73 ? -7.629 6.168 16.854 1.00 88.19 73 PRO A C 1
ATOM 573 O O . PRO A 1 73 ? -6.472 5.903 16.506 1.00 88.19 73 PRO A O 1
ATOM 576 N N . GLN A 1 74 ? -8.029 7.401 17.121 1.00 90.00 74 GLN A N 1
ATOM 577 C CA . GLN A 1 74 ? -7.186 8.584 17.017 1.00 90.00 74 GLN A CA 1
ATOM 578 C C . GLN A 1 74 ? -7.529 9.525 18.175 1.00 90.00 74 GLN A C 1
ATOM 580 O O . GLN A 1 74 ? -8.615 9.440 18.730 1.00 90.00 74 GLN A O 1
ATOM 585 N N . GLY A 1 75 ? -6.621 10.417 18.570 1.00 93.62 75 GLY A N 1
ATOM 586 C CA . GLY A 1 75 ? -6.927 11.430 19.584 1.00 93.62 75 GLY A CA 1
ATOM 587 C C . GLY A 1 75 ? -7.266 10.805 20.938 1.00 93.62 75 GLY A C 1
ATOM 588 O O . GLY A 1 75 ? -6.615 9.849 21.359 1.00 93.62 75 GLY A O 1
ATOM 589 N N . ARG A 1 76 ? -8.249 11.346 21.660 1.00 97.12 76 ARG A N 1
ATOM 590 C CA . ARG A 1 76 ? -8.647 10.808 22.967 1.00 97.12 76 ARG A CA 1
ATOM 591 C C . ARG A 1 76 ? -9.645 9.665 22.824 1.00 97.12 76 ARG A C 1
ATOM 593 O O . ARG A 1 76 ? -10.631 9.756 22.095 1.00 97.12 76 ARG A O 1
ATOM 600 N N . GLY A 1 77 ? -9.449 8.619 23.622 1.00 96.25 77 GLY A N 1
ATOM 601 C CA . GLY A 1 77 ? -10.408 7.526 23.692 1.00 96.25 77 GLY A CA 1
ATOM 602 C C . GLY A 1 77 ? -10.149 6.521 24.798 1.00 96.25 77 GLY A C 1
ATOM 603 O O . GLY A 1 77 ? -9.135 6.564 25.500 1.00 96.25 77 GLY A O 1
ATOM 604 N N . THR A 1 78 ? -11.105 5.612 24.946 1.00 95.50 78 THR A N 1
ATOM 605 C CA . THR A 1 78 ? -11.105 4.522 25.916 1.00 95.50 78 THR A CA 1
ATOM 606 C C . THR A 1 78 ? -11.342 3.192 25.211 1.00 95.50 78 THR A C 1
ATOM 608 O O . THR A 1 78 ? -12.378 3.000 24.572 1.00 95.50 78 THR A O 1
ATOM 611 N N . LYS A 1 79 ? -10.402 2.260 25.369 1.00 91.06 79 LYS A N 1
ATOM 612 C CA . LYS A 1 79 ? -10.527 0.858 24.968 1.00 91.06 79 LYS A CA 1
ATOM 613 C C . LYS A 1 79 ? -10.877 0.017 26.192 1.00 91.06 79 LYS A C 1
ATOM 615 O O . LYS A 1 79 ? -10.197 0.099 27.210 1.00 91.06 79 LYS A O 1
ATOM 620 N N . THR A 1 80 ? -11.914 -0.801 26.085 1.00 91.12 80 THR A N 1
ATOM 621 C CA . THR A 1 80 ? -12.167 -1.930 26.987 1.00 91.12 80 THR A CA 1
ATOM 622 C C . THR A 1 80 ? -11.825 -3.198 26.217 1.00 91.12 80 THR A C 1
ATOM 624 O O . THR A 1 80 ? -12.384 -3.413 25.142 1.00 91.12 80 THR A O 1
ATOM 627 N N . TYR A 1 81 ? -10.890 -3.995 26.715 1.00 85.12 81 TYR A N 1
ATOM 628 C CA . TYR A 1 81 ? -10.474 -5.255 26.101 1.00 85.12 81 TYR A CA 1
ATOM 629 C C . TYR A 1 81 ? -11.415 -6.399 26.507 1.00 85.12 81 TYR A C 1
ATOM 631 O O . TYR A 1 81 ? -12.236 -6.249 27.415 1.00 85.12 81 TYR A O 1
ATOM 639 N N . SER A 1 82 ? -11.312 -7.533 25.817 1.00 80.69 82 SER A N 1
ATOM 640 C CA . SER A 1 82 ? -12.122 -8.734 26.067 1.00 80.69 82 SER A CA 1
ATOM 641 C C . SER A 1 82 ? -11.888 -9.338 27.460 1.00 80.69 82 SER A C 1
ATOM 643 O O . SER A 1 82 ? -12.823 -9.839 28.081 1.00 80.69 82 SER A O 1
ATOM 645 N N . ASP A 1 83 ? -10.672 -9.201 27.994 1.00 82.62 83 ASP A N 1
ATOM 646 C CA . ASP A 1 83 ? -10.296 -9.561 29.369 1.00 82.62 83 ASP A CA 1
ATOM 647 C C . ASP A 1 83 ? -10.831 -8.580 30.438 1.00 82.62 83 ASP A C 1
ATOM 649 O O . ASP A 1 83 ? -10.613 -8.770 31.635 1.00 82.62 83 ASP A O 1
ATOM 653 N N . GLY A 1 84 ? -11.536 -7.522 30.021 1.00 84.94 84 GLY A N 1
ATOM 654 C CA . GLY A 1 84 ? -12.079 -6.484 30.892 1.00 84.94 84 GLY A CA 1
ATOM 655 C C . GLY A 1 84 ? -11.082 -5.390 31.274 1.00 84.94 84 GLY A C 1
ATOM 656 O O . GLY A 1 84 ? -11.479 -4.426 31.933 1.00 84.94 84 GLY A O 1
ATOM 657 N N . THR A 1 85 ? -9.817 -5.475 30.849 1.00 86.88 85 THR A N 1
ATOM 658 C CA . THR A 1 85 ? -8.854 -4.389 31.052 1.00 86.88 85 THR A CA 1
ATOM 659 C C . THR A 1 85 ? -9.342 -3.122 30.346 1.00 86.88 85 THR A C 1
ATOM 661 O O . THR A 1 85 ? -9.960 -3.164 29.279 1.00 86.88 85 THR A O 1
ATOM 664 N N . ILE A 1 86 ? -9.120 -1.962 30.967 1.00 90.69 86 ILE A N 1
ATOM 665 C CA . ILE A 1 86 ? -9.557 -0.665 30.440 1.00 90.69 86 ILE A CA 1
ATOM 666 C C . ILE A 1 86 ? -8.337 0.217 30.252 1.00 90.69 86 ILE A C 1
ATOM 668 O O . ILE A 1 86 ? -7.498 0.334 31.142 1.00 90.69 86 ILE A O 1
ATOM 672 N N . ARG A 1 87 ? -8.274 0.882 29.102 1.00 89.94 87 ARG A N 1
ATOM 673 C CA . ARG A 1 87 ? -7.244 1.862 28.793 1.00 89.94 87 ARG A CA 1
ATOM 674 C C . ARG A 1 87 ? -7.862 3.140 28.270 1.00 89.94 87 ARG A C 1
ATOM 676 O O . ARG A 1 87 ? -8.475 3.135 27.207 1.00 89.94 87 ARG A O 1
ATOM 683 N N . THR A 1 88 ? -7.634 4.232 28.984 1.00 95.25 88 THR A N 1
ATOM 684 C CA . THR A 1 88 ? -8.022 5.583 28.575 1.00 95.25 88 THR A CA 1
ATOM 685 C C . THR A 1 88 ? -6.766 6.399 28.314 1.00 95.25 88 THR A C 1
ATOM 687 O O . THR A 1 88 ? -5.828 6.347 29.103 1.00 95.25 88 THR A O 1
ATOM 690 N N . GLY A 1 89 ? -6.732 7.144 27.213 1.00 94.94 89 GLY A N 1
ATOM 691 C CA . GLY A 1 89 ? -5.559 7.941 26.869 1.00 94.94 89 GLY A CA 1
ATOM 692 C C . GLY A 1 89 ? -5.594 8.494 25.454 1.00 94.94 89 GLY A C 1
ATOM 693 O O . GLY A 1 89 ? -6.664 8.614 24.848 1.00 94.94 89 GLY A O 1
ATOM 694 N N . LEU A 1 90 ? -4.408 8.844 24.957 1.00 95.56 90 LEU A N 1
ATOM 695 C CA . LEU A 1 90 ? -4.189 9.278 23.583 1.00 95.56 90 LEU A CA 1
ATOM 696 C C . LEU A 1 90 ? -3.937 8.075 22.673 1.00 95.56 90 LEU A C 1
ATOM 698 O O . LEU A 1 90 ? -3.295 7.102 23.063 1.00 95.56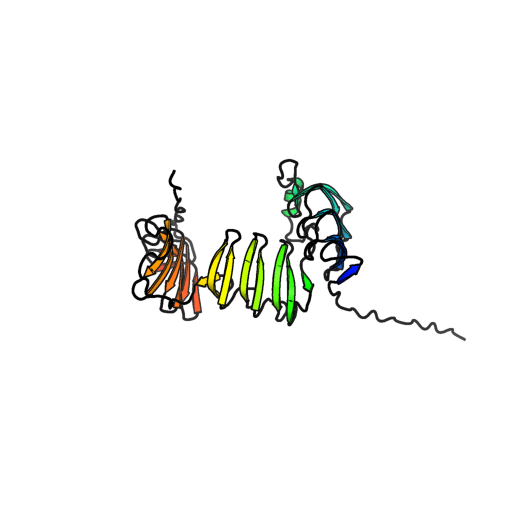 90 LEU A O 1
ATOM 702 N N . TRP A 1 91 ? -4.443 8.168 21.450 1.00 91.19 91 TRP A N 1
ATOM 703 C CA . TRP A 1 91 ? -4.384 7.135 20.429 1.00 91.19 91 TRP A CA 1
ATOM 704 C C . TRP A 1 91 ? -3.878 7.732 19.118 1.00 91.19 91 TRP A C 1
ATOM 706 O O . TRP A 1 91 ? -4.251 8.843 18.729 1.00 91.19 91 TRP A O 1
ATOM 716 N N . LYS A 1 92 ? -3.022 6.989 18.420 1.00 87.00 92 LYS A N 1
ATOM 717 C CA . LYS A 1 92 ? -2.502 7.361 17.105 1.00 87.00 92 LYS A CA 1
ATOM 718 C C . LYS A 1 92 ? -2.468 6.129 16.216 1.00 87.00 92 LYS A C 1
ATOM 720 O O . LYS A 1 92 ? -1.735 5.186 16.509 1.00 87.00 92 LYS A O 1
ATOM 725 N N . LYS A 1 93 ? -3.248 6.151 15.128 1.00 79.75 93 LYS A N 1
ATOM 726 C CA . LYS A 1 93 ? -3.384 5.020 14.190 1.00 79.75 93 LYS A CA 1
ATOM 727 C C . LYS A 1 93 ? -3.669 3.690 14.911 1.00 79.75 93 LYS A C 1
ATOM 729 O O . LYS A 1 93 ? -2.953 2.713 14.722 1.00 79.75 93 LYS A O 1
ATOM 734 N N . GLY A 1 94 ? -4.657 3.679 15.809 1.00 80.50 94 GLY A N 1
ATOM 735 C CA . GLY A 1 94 ? -5.050 2.474 16.554 1.00 80.50 94 GLY A CA 1
ATOM 736 C C . GLY A 1 94 ? -4.223 2.157 17.795 1.00 80.50 94 GLY A C 1
ATOM 737 O O . GLY A 1 94 ? -4.698 1.424 18.656 1.00 80.50 94 GLY A O 1
ATOM 738 N N . LYS A 1 95 ? -3.040 2.759 17.954 1.00 85.12 95 LYS A N 1
ATOM 739 C CA . LYS A 1 95 ? -2.118 2.433 19.049 1.00 85.12 95 LYS A CA 1
ATOM 740 C C . LYS A 1 95 ? -2.199 3.458 20.179 1.00 85.12 95 LYS A C 1
ATOM 742 O O . LYS A 1 95 ? -2.281 4.655 19.886 1.00 85.12 95 LYS A O 1
ATOM 747 N N . PRO A 1 96 ? -2.141 3.037 21.453 1.00 89.88 96 PRO A N 1
ATOM 748 C CA . PRO A 1 96 ? -2.094 3.963 22.573 1.00 89.88 96 PRO A CA 1
ATOM 749 C C . PRO A 1 96 ? -0.706 4.616 22.670 1.00 89.88 96 PRO A C 1
ATOM 751 O O . PRO A 1 96 ? 0.325 3.944 22.567 1.00 89.88 96 PRO A O 1
ATOM 754 N N . VAL A 1 97 ? -0.681 5.932 22.865 1.00 90.38 97 VAL A N 1
ATOM 755 C CA . VAL A 1 97 ? 0.537 6.754 22.880 1.00 90.38 97 VAL A CA 1
ATOM 756 C C . VAL A 1 97 ? 0.601 7.661 24.111 1.00 90.38 97 VAL A C 1
ATOM 758 O O . VAL A 1 97 ? -0.425 7.950 24.730 1.00 90.38 97 VAL A O 1
ATOM 761 N N . ASP A 1 98 ? 1.806 8.105 24.465 1.00 93.44 98 ASP A N 1
ATOM 762 C CA . ASP A 1 98 ? 2.021 9.167 25.453 1.00 93.44 98 ASP A CA 1
ATOM 763 C C . ASP A 1 98 ? 1.699 10.563 24.884 1.00 93.44 98 ASP A C 1
ATOM 765 O O . ASP A 1 98 ? 1.275 10.723 23.735 1.00 93.44 98 ASP A O 1
ATOM 769 N N . GLU A 1 99 ? 1.889 11.601 25.702 1.00 93.12 99 GLU A N 1
ATOM 770 C CA . GLU A 1 99 ? 1.662 13.000 25.314 1.00 93.12 99 GLU A CA 1
ATOM 771 C C . GLU A 1 99 ? 2.585 13.471 24.179 1.00 93.12 99 GLU A C 1
ATOM 773 O O . GLU A 1 99 ? 2.254 14.418 23.465 1.00 93.12 99 GLU A O 1
ATOM 778 N N . GLN A 1 100 ? 3.720 12.799 23.979 1.00 92.38 100 GLN A N 1
ATOM 779 C CA . GLN A 1 100 ? 4.678 13.063 22.908 1.00 92.38 100 GLN A CA 1
ATOM 780 C C . GLN A 1 100 ? 4.362 12.250 21.638 1.00 92.38 100 GLN A C 1
ATOM 782 O O . GLN A 1 100 ? 4.995 12.441 20.597 1.00 92.38 100 GLN A O 1
ATOM 787 N N . GLY A 1 101 ? 3.359 11.368 21.684 1.00 86.44 101 GLY A N 1
ATOM 788 C CA . GLY A 1 101 ? 2.950 10.523 20.569 1.00 86.44 101 GLY A CA 1
ATOM 789 C C . GLY A 1 101 ? 3.815 9.274 20.371 1.00 86.44 101 GLY A C 1
ATOM 790 O O . GLY A 1 101 ? 3.704 8.647 19.311 1.00 86.44 101 GLY A O 1
ATOM 791 N N . LYS A 1 102 ? 4.662 8.908 21.343 1.00 88.25 102 LYS A N 1
ATOM 792 C CA . LYS A 1 102 ? 5.401 7.636 21.362 1.00 88.25 102 LYS A CA 1
ATOM 793 C C . LYS A 1 102 ? 4.462 6.529 21.845 1.00 88.25 102 LYS A C 1
ATOM 795 O O . LYS A 1 102 ? 3.670 6.728 22.761 1.00 88.25 102 LYS A O 1
ATOM 800 N N . ILE A 1 103 ? 4.534 5.356 21.213 1.00 84.12 103 ILE A N 1
ATOM 801 C CA . ILE A 1 103 ? 3.748 4.181 21.620 1.00 84.12 103 ILE A CA 1
ATOM 802 C C . ILE A 1 103 ? 4.122 3.803 23.055 1.00 84.12 103 ILE A C 1
ATOM 804 O O . ILE A 1 103 ? 5.304 3.739 23.394 1.00 84.12 103 ILE A O 1
ATOM 808 N N . LEU A 1 104 ? 3.112 3.547 23.884 1.00 83.69 104 LEU A N 1
ATOM 809 C CA . LEU A 1 104 ? 3.316 3.213 25.290 1.00 83.69 104 LEU A CA 1
ATOM 810 C C . LEU A 1 104 ? 4.023 1.855 25.443 1.00 83.69 104 LEU A C 1
ATOM 812 O O . LEU A 1 104 ? 3.592 0.852 24.878 1.00 83.69 104 LEU A O 1
ATOM 816 N N . GLU A 1 105 ? 5.090 1.809 26.241 1.00 80.31 105 GLU A N 1
ATOM 817 C CA . GLU A 1 105 ? 5.949 0.621 26.406 1.00 80.31 105 GLU A CA 1
ATOM 818 C C . GLU A 1 105 ? 5.183 -0.594 26.947 1.00 80.31 105 GLU A C 1
ATOM 820 O O . GLU A 1 105 ? 5.348 -1.706 26.455 1.00 80.31 105 GLU A O 1
ATOM 825 N N . GLU A 1 106 ? 4.245 -0.374 27.870 1.00 75.38 106 GLU A N 1
ATOM 826 C CA . GLU A 1 106 ? 3.352 -1.414 28.405 1.00 75.38 106 GLU A CA 1
ATOM 827 C C . GLU A 1 106 ? 2.431 -2.051 27.345 1.00 75.38 106 GLU A C 1
ATOM 829 O O . GLU A 1 106 ? 1.890 -3.133 27.553 1.00 75.38 106 GLU A O 1
ATOM 834 N N . TYR A 1 107 ? 2.206 -1.371 26.216 1.00 72.38 107 TYR A N 1
ATOM 835 C CA . TYR A 1 107 ? 1.488 -1.935 25.074 1.00 72.38 107 TYR A CA 1
ATOM 836 C C . TYR A 1 107 ? 2.429 -2.746 24.172 1.00 72.38 107 TYR A C 1
ATOM 838 O O . TYR A 1 107 ? 2.047 -3.821 23.730 1.00 72.38 107 TYR A O 1
ATOM 846 N N . ILE A 1 108 ? 3.676 -2.301 23.976 1.00 68.94 108 ILE A N 1
ATOM 847 C CA . ILE A 1 108 ? 4.701 -3.052 23.226 1.00 68.94 108 ILE A CA 1
ATOM 848 C C . ILE A 1 108 ? 5.000 -4.393 23.912 1.00 68.94 108 ILE A C 1
ATOM 850 O O . ILE A 1 108 ? 5.000 -5.426 23.252 1.00 68.94 108 ILE A O 1
ATOM 854 N N . ALA A 1 109 ? 5.144 -4.392 25.240 1.00 61.09 109 ALA A N 1
ATOM 855 C CA . ALA A 1 109 ? 5.415 -5.596 26.031 1.00 61.09 109 ALA A CA 1
ATOM 856 C C . ALA A 1 109 ? 4.308 -6.668 25.946 1.00 61.09 109 ALA A C 1
ATOM 858 O O . ALA A 1 109 ? 4.560 -7.831 26.238 1.00 61.09 109 ALA A O 1
ATOM 859 N N . ARG A 1 110 ? 3.083 -6.299 25.541 1.00 62.03 110 ARG A N 1
ATOM 860 C CA . ARG A 1 110 ? 1.978 -7.245 25.301 1.00 62.03 110 ARG A CA 1
ATOM 861 C C . ARG A 1 110 ? 1.985 -7.852 23.892 1.00 62.03 110 ARG A C 1
ATOM 863 O O . ARG A 1 110 ? 1.279 -8.826 23.675 1.00 62.03 110 ARG A O 1
ATOM 870 N N . ILE A 1 111 ? 2.728 -7.275 22.943 1.00 57.38 111 ILE A N 1
ATOM 871 C CA . ILE A 1 111 ? 2.742 -7.684 21.524 1.00 57.38 111 ILE A CA 1
ATOM 872 C C . ILE A 1 111 ? 3.866 -8.692 21.232 1.00 57.38 111 ILE A C 1
ATOM 874 O O . ILE A 1 111 ? 3.797 -9.407 20.236 1.00 57.38 111 ILE A O 1
ATOM 878 N N . GLU A 1 112 ? 4.880 -8.800 22.097 1.00 51.81 112 GLU A N 1
ATOM 879 C CA . GLU A 1 112 ? 6.012 -9.717 21.886 1.00 51.81 112 GLU A CA 1
ATOM 880 C C . GLU A 1 112 ? 5.638 -11.212 21.953 1.00 51.81 112 GLU A C 1
ATOM 882 O O . GLU A 1 112 ? 6.443 -12.038 21.526 1.00 51.81 112 GLU A O 1
ATOM 887 N N . GLU A 1 113 ? 4.429 -11.578 22.404 1.00 40.59 113 GLU A N 1
ATOM 888 C CA . GLU A 1 113 ? 4.021 -12.988 22.516 1.00 40.59 113 GLU A CA 1
ATOM 889 C C . GLU A 1 113 ? 3.091 -13.537 21.426 1.00 40.59 113 GLU A C 1
ATOM 891 O O . GLU A 1 113 ? 3.062 -14.753 21.286 1.00 40.59 113 GLU A O 1
ATOM 896 N N . GLU A 1 114 ? 2.385 -12.760 20.595 1.00 40.16 114 GLU A N 1
ATOM 897 C CA . GLU A 1 114 ? 1.523 -13.393 19.580 1.00 40.16 114 GLU A CA 1
ATOM 898 C C . GLU A 1 114 ? 1.137 -12.476 18.415 1.00 40.16 114 GLU A C 1
ATOM 900 O O . GLU A 1 114 ? 0.697 -11.341 18.581 1.00 40.16 114 GLU A O 1
ATOM 905 N N . SER A 1 115 ? 1.221 -13.030 17.205 1.00 43.81 115 SER A N 1
ATOM 906 C CA . SER A 1 115 ? 0.706 -12.489 15.944 1.00 43.81 115 SER A CA 1
ATOM 907 C C . SER A 1 115 ? -0.833 -12.488 15.875 1.00 43.81 115 SER A C 1
ATOM 909 O O . SER A 1 115 ? -1.404 -12.784 14.823 1.00 43.81 115 SER A O 1
ATOM 911 N N . GLN A 1 116 ? -1.515 -12.233 16.990 1.00 46.41 116 GLN A N 1
ATOM 912 C CA . GLN A 1 116 ? -2.971 -12.216 17.078 1.00 46.41 116 GLN A CA 1
ATOM 913 C C . GLN A 1 116 ? -3.488 -10.783 17.184 1.00 46.41 116 GLN A C 1
ATOM 915 O O . GLN A 1 116 ? -2.888 -9.929 17.830 1.00 46.41 116 GLN A O 1
ATOM 920 N N . ASP A 1 117 ? -4.604 -10.544 16.497 1.00 47.78 117 ASP A N 1
ATOM 921 C CA . ASP A 1 117 ? -5.411 -9.326 16.540 1.00 47.78 117 ASP A CA 1
ATOM 922 C C . ASP A 1 117 ? -5.516 -8.787 17.979 1.00 47.78 117 ASP A C 1
ATOM 924 O O . ASP A 1 117 ? -6.179 -9.377 18.827 1.00 47.78 117 ASP A O 1
ATOM 928 N N . ASP A 1 118 ? -4.849 -7.667 18.268 1.00 50.16 118 ASP A N 1
ATOM 929 C CA . ASP A 1 118 ? -4.768 -7.064 19.610 1.00 50.16 118 ASP A CA 1
ATOM 930 C C . ASP A 1 118 ? -6.081 -6.387 20.059 1.00 50.16 118 ASP A C 1
ATOM 932 O O . ASP A 1 118 ? -6.134 -5.645 21.049 1.00 50.16 118 ASP A O 1
ATOM 936 N N . GLY A 1 119 ? -7.147 -6.601 19.285 1.00 49.41 119 GLY A N 1
ATOM 937 C CA . GLY A 1 119 ? -8.472 -6.048 19.483 1.00 49.41 119 GLY A CA 1
ATOM 938 C C . GLY A 1 119 ? -8.562 -4.551 19.195 1.00 49.41 119 GLY A C 1
ATOM 939 O O . GLY A 1 119 ? -9.633 -3.976 19.371 1.00 49.41 119 GLY A O 1
ATOM 940 N N . THR A 1 120 ? -7.501 -3.856 18.777 1.00 48.03 120 THR A N 1
ATOM 941 C CA . THR A 1 120 ? -7.560 -2.409 18.474 1.00 48.03 120 THR A CA 1
ATOM 942 C C . THR A 1 120 ? -7.966 -2.115 17.029 1.00 48.03 120 THR A C 1
ATOM 944 O O . THR A 1 120 ? -8.484 -1.033 16.735 1.00 48.03 120 THR A O 1
ATOM 947 N N . ASN A 1 121 ? -7.831 -3.099 16.145 1.00 53.06 121 ASN A N 1
ATOM 948 C CA . ASN A 1 121 ? -8.126 -2.978 14.726 1.00 53.06 121 ASN A CA 1
ATOM 949 C C . ASN A 1 121 ? -9.627 -3.088 14.446 1.00 53.06 121 ASN A C 1
ATOM 951 O O . ASN A 1 121 ? -10.251 -4.098 14.769 1.00 53.06 121 ASN A O 1
ATOM 955 N N . ILE A 1 122 ? -10.230 -2.082 13.795 1.00 53.53 122 ILE A N 1
ATOM 956 C CA . ILE A 1 122 ? -11.525 -2.303 13.134 1.00 53.53 122 ILE A CA 1
ATOM 957 C C . ILE A 1 122 ? -11.292 -3.362 12.063 1.00 53.53 122 ILE A C 1
ATOM 959 O O . ILE A 1 122 ? -10.556 -3.135 11.107 1.00 53.53 122 ILE A O 1
ATOM 963 N N . GLN A 1 123 ? -11.875 -4.535 12.295 1.00 54.38 123 GLN A N 1
ATOM 964 C CA . GLN A 1 123 ? -11.611 -5.746 11.536 1.00 54.38 123 GLN A CA 1
ATOM 965 C C . GLN A 1 123 ? -11.738 -5.512 10.030 1.00 54.38 123 GLN A C 1
ATOM 967 O O . GLN A 1 123 ? -12.732 -4.980 9.527 1.00 54.38 123 GLN A O 1
ATOM 972 N N . SER A 1 124 ? -10.696 -5.954 9.334 1.00 64.19 124 SER A N 1
ATOM 973 C CA . SER A 1 124 ? -10.637 -6.100 7.890 1.00 64.19 124 SER A CA 1
ATOM 974 C C . SER A 1 124 ? -11.733 -7.006 7.358 1.00 64.19 124 SER A C 1
ATOM 976 O O . SER A 1 124 ? -12.186 -7.925 8.041 1.00 64.19 124 SER A O 1
ATOM 978 N N . GLY A 1 125 ? -12.124 -6.797 6.109 1.00 69.75 125 GLY A N 1
ATOM 979 C CA . GLY A 1 125 ? -13.099 -7.655 5.462 1.00 69.75 125 GLY A CA 1
ATOM 980 C C . GLY A 1 125 ? -13.763 -7.022 4.255 1.00 69.75 125 GLY A C 1
ATOM 981 O O . GLY A 1 125 ? -13.435 -5.915 3.828 1.00 69.75 125 GLY A O 1
ATOM 982 N N . CYS A 1 126 ? -14.741 -7.753 3.725 1.00 78.19 126 CYS A N 1
ATOM 983 C CA . CYS A 1 126 ? -15.514 -7.350 2.560 1.00 78.19 126 CYS A CA 1
ATOM 984 C C . CYS A 1 126 ? -16.531 -6.251 2.899 1.00 78.19 126 CYS A C 1
ATOM 986 O O . CYS A 1 126 ? -17.593 -6.520 3.447 1.00 78.19 126 CYS A O 1
ATOM 988 N N . LEU A 1 127 ? -16.229 -5.002 2.577 1.00 72.75 127 LEU A N 1
ATOM 989 C CA . LEU A 1 127 ? -17.091 -3.853 2.846 1.00 72.75 127 LEU A CA 1
ATOM 990 C C . LEU A 1 127 ? -18.327 -3.797 1.956 1.00 72.75 127 LEU A C 1
ATOM 992 O O . LEU A 1 127 ? -19.359 -3.268 2.357 1.00 72.75 127 LEU A O 1
ATOM 996 N N . SER A 1 128 ? -18.221 -4.297 0.733 1.00 76.12 128 SER A N 1
ATOM 997 C CA . SER A 1 128 ? -19.326 -4.337 -0.215 1.00 76.12 128 SER A CA 1
ATOM 998 C C . SER A 1 128 ? -19.040 -5.359 -1.310 1.00 76.12 128 SER A C 1
ATOM 1000 O O . SER A 1 128 ? -17.892 -5.745 -1.538 1.00 76.12 128 SER A O 1
ATOM 1002 N N . GLY A 1 129 ? -20.096 -5.794 -1.995 1.00 82.25 129 GLY A N 1
ATOM 1003 C CA . GLY A 1 129 ? -19.985 -6.729 -3.111 1.00 82.25 129 GLY A CA 1
ATOM 1004 C C . GLY A 1 129 ? -19.650 -8.160 -2.684 1.00 82.25 129 GLY A C 1
ATOM 1005 O O . GLY A 1 129 ? -19.997 -8.603 -1.588 1.00 82.25 129 GLY A O 1
ATOM 1006 N N . ASN A 1 130 ? -19.023 -8.904 -3.592 1.00 86.12 130 ASN A N 1
ATOM 1007 C CA . ASN A 1 130 ? -18.684 -10.309 -3.427 1.00 86.12 130 ASN A CA 1
ATOM 1008 C C . ASN A 1 130 ? -17.167 -10.505 -3.439 1.00 86.12 130 ASN A C 1
ATOM 1010 O O . ASN A 1 130 ? -16.597 -10.952 -4.430 1.00 86.12 130 ASN A O 1
ATOM 1014 N N . CYS A 1 131 ? -16.530 -10.281 -2.290 1.00 87.75 131 CYS A N 1
ATOM 1015 C CA . CYS A 1 131 ? -15.091 -10.492 -2.122 1.00 87.75 131 CYS A CA 1
ATOM 1016 C C . CYS A 1 131 ? -14.670 -11.973 -2.095 1.00 87.75 131 CYS A C 1
ATOM 1018 O O . CYS A 1 131 ? -13.579 -12.296 -1.637 1.00 87.75 131 CYS A O 1
ATOM 1020 N N . LYS A 1 132 ? -15.544 -12.897 -2.518 1.00 86.69 132 LYS A N 1
ATOM 1021 C CA . LYS A 1 132 ? -15.208 -14.305 -2.734 1.00 86.69 132 LYS A CA 1
ATOM 1022 C C . LYS A 1 132 ? -15.124 -14.626 -4.222 1.00 86.69 132 LYS A C 1
ATOM 1024 O O . LYS A 1 132 ? -14.170 -15.282 -4.611 1.00 86.69 132 LYS A O 1
ATOM 1029 N N . ASN A 1 133 ? -16.110 -14.212 -5.018 1.00 93.94 133 ASN A N 1
ATOM 1030 C CA . ASN A 1 133 ? -16.191 -14.484 -6.458 1.00 93.94 133 ASN A CA 1
ATOM 1031 C C . ASN A 1 133 ? -16.989 -13.376 -7.177 1.00 93.94 133 ASN A C 1
ATOM 1033 O O . ASN A 1 133 ? -18.207 -13.502 -7.333 1.00 93.94 133 ASN A O 1
ATOM 1037 N N . GLY A 1 134 ? -16.336 -12.292 -7.589 1.00 91.31 134 GLY A N 1
ATOM 1038 C CA . GLY A 1 134 ? -16.967 -11.148 -8.254 1.00 91.31 134 GLY A CA 1
ATOM 1039 C C . GLY A 1 134 ? -16.374 -9.805 -7.834 1.00 91.31 134 GLY A C 1
ATOM 1040 O O . GLY A 1 134 ? -15.308 -9.757 -7.237 1.00 91.31 134 GLY A O 1
ATOM 1041 N N . GLU A 1 135 ? -17.073 -8.712 -8.134 1.00 95.06 135 GLU A N 1
ATOM 1042 C CA . GLU A 1 135 ? -16.647 -7.368 -7.726 1.00 95.06 135 GLU A CA 1
ATOM 1043 C C . GLU A 1 135 ? -16.896 -7.135 -6.237 1.00 95.06 135 GLU A C 1
ATOM 1045 O O . GLU A 1 135 ? -17.989 -7.417 -5.729 1.00 95.06 135 GLU A O 1
ATOM 1050 N N . GLY A 1 136 ? -15.913 -6.572 -5.543 1.00 89.69 136 GLY A N 1
ATOM 1051 C CA . GLY A 1 136 ? -16.041 -6.217 -4.138 1.00 89.69 136 GLY A CA 1
ATOM 1052 C C . GLY A 1 136 ? -15.065 -5.141 -3.693 1.00 89.69 136 GLY A C 1
ATOM 1053 O O . GLY A 1 136 ? -14.135 -4.766 -4.406 1.00 89.69 136 GLY A O 1
ATOM 1054 N N . ILE A 1 137 ? -15.291 -4.657 -2.477 1.00 88.38 137 ILE A N 1
ATOM 1055 C CA . ILE A 1 137 ? -14.364 -3.772 -1.777 1.00 88.38 137 ILE A CA 1
ATOM 1056 C C . ILE A 1 137 ? -13.907 -4.495 -0.522 1.00 88.38 137 ILE A C 1
ATOM 1058 O O . ILE A 1 137 ? -14.722 -4.781 0.353 1.00 88.38 137 ILE A O 1
ATOM 1062 N N . PHE A 1 138 ? -12.616 -4.776 -0.407 1.00 85.56 138 PHE A N 1
ATOM 1063 C CA . PHE A 1 138 ? -12.023 -5.379 0.780 1.00 85.56 138 PHE A CA 1
ATOM 1064 C C . PHE A 1 138 ? -11.112 -4.370 1.462 1.00 85.56 138 PHE A C 1
ATOM 1066 O O . PHE A 1 138 ? -10.228 -3.811 0.825 1.00 85.56 138 PHE A O 1
ATOM 1073 N N . ALA A 1 139 ? -11.309 -4.138 2.754 1.00 80.81 139 ALA A N 1
ATOM 1074 C CA . ALA A 1 139 ? -10.441 -3.262 3.533 1.00 80.81 139 ALA A CA 1
ATOM 1075 C C . ALA A 1 139 ? -9.614 -4.052 4.537 1.00 80.81 139 ALA A C 1
ATOM 1077 O O . ALA A 1 139 ? -10.070 -5.063 5.074 1.00 80.81 139 ALA A O 1
ATOM 1078 N N . TYR A 1 140 ? -8.418 -3.550 4.807 1.00 70.06 140 TYR A N 1
ATOM 1079 C CA . TYR A 1 140 ? -7.446 -4.112 5.730 1.00 70.06 140 TYR A CA 1
ATOM 1080 C C . TYR A 1 140 ? -7.399 -3.329 7.045 1.00 70.06 140 TYR A C 1
ATOM 1082 O O . TYR A 1 140 ? -7.869 -2.189 7.110 1.00 70.06 140 TYR A O 1
ATOM 1090 N N . PRO A 1 141 ? -6.805 -3.912 8.104 1.00 59.19 141 PRO A N 1
ATOM 1091 C CA . PRO A 1 141 ? -6.682 -3.245 9.398 1.00 59.19 141 PRO A CA 1
ATOM 1092 C C . PRO A 1 141 ? -5.792 -2.003 9.330 1.00 59.19 141 PRO A C 1
ATOM 1094 O O . PRO A 1 141 ? -5.982 -1.055 10.085 1.00 59.19 141 PRO A O 1
ATOM 1097 N N . ASP A 1 142 ? -4.832 -2.004 8.401 1.00 58.62 142 ASP A N 1
ATOM 1098 C CA . ASP A 1 142 ? -3.931 -0.885 8.154 1.00 58.62 142 ASP A CA 1
ATOM 1099 C C . ASP A 1 142 ? -4.603 0.262 7.362 1.00 58.62 142 ASP A C 1
ATOM 1101 O O . ASP A 1 142 ? -3.954 1.256 7.025 1.00 58.62 142 ASP A O 1
ATOM 1105 N N . GLY A 1 143 ? -5.911 0.193 7.109 1.00 66.56 143 GLY A N 1
ATOM 1106 C CA . GLY A 1 143 ? -6.647 1.214 6.367 1.00 66.56 143 GLY A CA 1
ATOM 1107 C C . GLY A 1 143 ? -6.386 1.183 4.861 1.00 66.56 143 GLY A C 1
ATOM 1108 O O . GLY A 1 143 ? -6.989 1.977 4.139 1.00 66.56 143 GLY A O 1
ATOM 1109 N N . SER A 1 144 ? -5.538 0.270 4.374 1.00 80.94 144 SER A N 1
ATOM 1110 C CA . SER A 1 144 ? -5.489 -0.034 2.951 1.00 80.94 144 SER A CA 1
ATOM 1111 C C . SER A 1 144 ? -6.783 -0.717 2.510 1.00 80.94 144 SER A C 1
ATOM 1113 O O . SER A 1 144 ? -7.508 -1.325 3.306 1.00 80.94 144 SER A O 1
ATOM 1115 N N . LYS A 1 145 ? -7.110 -0.595 1.228 1.00 88.50 145 LYS A N 1
ATOM 1116 C CA . LYS A 1 145 ? -8.285 -1.243 0.646 1.00 88.50 145 LYS A CA 1
ATOM 1117 C C . LYS A 1 145 ? -8.037 -1.636 -0.796 1.00 88.50 145 LYS A C 1
ATOM 1119 O O . LYS A 1 145 ? -7.331 -0.946 -1.522 1.00 88.50 145 LYS A O 1
ATOM 1124 N N . TYR A 1 146 ? -8.680 -2.715 -1.203 1.00 93.62 146 TYR A N 1
ATOM 1125 C CA . TYR A 1 146 ? -8.783 -3.150 -2.580 1.00 93.62 146 TYR A CA 1
ATOM 1126 C C . TYR A 1 146 ? -10.220 -2.990 -3.065 1.00 93.62 146 TYR A C 1
ATOM 1128 O O . TYR A 1 146 ? -11.159 -3.375 -2.369 1.00 93.62 146 TYR A O 1
ATOM 1136 N N . GLU A 1 147 ? -10.376 -2.454 -4.266 1.00 95.81 147 GLU A N 1
ATOM 1137 C CA . GLU A 1 147 ? -11.638 -2.322 -4.985 1.00 95.81 147 GLU A CA 1
ATOM 1138 C C . GLU A 1 147 ? -11.477 -2.999 -6.346 1.00 95.81 147 GLU A C 1
ATOM 1140 O O . GLU A 1 147 ? -10.690 -2.534 -7.169 1.00 95.81 147 GLU A O 1
ATOM 1145 N N . GLY A 1 148 ? -12.185 -4.099 -6.594 1.00 96.75 148 GLY A N 1
ATOM 1146 C CA . GLY A 1 148 ? -12.078 -4.805 -7.871 1.00 96.75 148 GLY A CA 1
ATOM 1147 C C . GLY A 1 148 ? -12.552 -6.247 -7.823 1.00 96.75 148 GLY A C 1
ATOM 1148 O O . GLY A 1 148 ? -13.330 -6.640 -6.946 1.00 96.75 148 GLY A O 1
ATOM 1149 N N . HIS A 1 149 ? -12.050 -7.039 -8.768 1.00 97.06 149 HIS A N 1
ATOM 1150 C CA . HIS A 1 149 ? -12.497 -8.408 -8.980 1.00 97.06 149 HIS A CA 1
ATOM 1151 C C . HIS A 1 149 ? -11.828 -9.414 -8.033 1.00 97.06 149 HIS A C 1
ATOM 1153 O O . HIS A 1 149 ? -10.643 -9.300 -7.701 1.00 97.06 149 HIS A O 1
ATOM 1159 N N . PHE A 1 150 ? -12.612 -10.405 -7.601 1.00 96.56 150 PHE A N 1
ATOM 1160 C CA . PHE A 1 150 ? -12.200 -11.497 -6.727 1.00 96.56 150 PHE A CA 1
ATOM 1161 C C . PHE A 1 150 ? -12.481 -12.855 -7.354 1.00 96.56 150 PHE A C 1
ATOM 1163 O O . PHE A 1 150 ? -13.590 -13.104 -7.829 1.00 96.56 150 PHE A O 1
ATOM 1170 N N . VAL A 1 151 ? -11.534 -13.781 -7.208 1.00 96.50 151 VAL A N 1
ATOM 1171 C CA . VAL A 1 151 ? -11.708 -15.206 -7.515 1.00 96.50 151 VAL A CA 1
ATOM 1172 C C . VAL A 1 151 ? -11.219 -16.028 -6.326 1.00 96.50 151 VAL A C 1
ATOM 1174 O O . VAL A 1 151 ? -10.095 -15.869 -5.860 1.00 96.50 151 VAL A O 1
ATOM 1177 N N . ASN A 1 152 ? -12.071 -16.906 -5.791 1.00 91.31 152 ASN A N 1
ATOM 1178 C CA . ASN A 1 152 ? -11.787 -17.721 -4.602 1.00 91.31 152 ASN A CA 1
ATOM 1179 C C . ASN A 1 152 ? -11.243 -16.928 -3.395 1.00 91.31 152 ASN A C 1
ATOM 1181 O O . ASN A 1 152 ? -10.425 -17.430 -2.625 1.00 91.31 152 ASN A O 1
ATOM 1185 N N . GLY A 1 153 ? -11.726 -15.699 -3.209 1.00 87.00 153 GLY A N 1
ATOM 1186 C CA . GLY A 1 153 ? -11.309 -14.817 -2.119 1.00 87.00 153 GLY A CA 1
ATOM 1187 C C . GLY A 1 153 ? -9.985 -14.091 -2.342 1.00 87.00 153 GLY A C 1
ATOM 1188 O O . GLY A 1 153 ? -9.496 -13.470 -1.403 1.00 87.00 153 GLY A O 1
ATOM 1189 N N . LYS A 1 154 ? -9.407 -14.167 -3.544 1.00 91.12 154 LYS A N 1
ATOM 1190 C CA . LYS A 1 154 ? -8.156 -13.496 -3.907 1.00 91.12 154 LYS A CA 1
ATOM 1191 C C . LYS A 1 154 ? -8.405 -12.391 -4.919 1.00 91.12 154 LYS A C 1
ATOM 1193 O O . LYS A 1 154 ? -9.319 -12.528 -5.729 1.00 91.12 154 LYS A O 1
ATOM 1198 N N . PHE A 1 155 ? -7.586 -11.342 -4.896 1.00 96.25 155 PHE A N 1
ATOM 1199 C CA . PHE A 1 155 ? -7.608 -10.324 -5.949 1.00 96.25 155 PHE A CA 1
ATOM 1200 C C . PHE A 1 155 ? -7.116 -10.949 -7.246 1.00 96.25 155 PHE A C 1
ATOM 1202 O O . PHE A 1 155 ? -5.992 -11.454 -7.305 1.00 96.25 155 PHE A O 1
ATOM 1209 N N . ASP A 1 156 ? -7.975 -10.954 -8.251 1.00 95.94 156 ASP A N 1
ATOM 1210 C CA . ASP A 1 156 ? -7.700 -11.576 -9.538 1.00 95.94 156 ASP A CA 1
ATOM 1211 C C . ASP A 1 156 ? -8.522 -10.844 -10.599 1.00 95.94 156 ASP A C 1
ATOM 1213 O O . ASP A 1 156 ? -9.737 -10.742 -10.455 1.00 95.94 156 ASP A O 1
ATOM 1217 N N . GLY A 1 157 ? -7.877 -10.284 -11.621 1.00 94.94 157 GLY A N 1
ATOM 1218 C CA . GLY A 1 157 ? -8.495 -9.391 -12.602 1.00 94.94 157 GLY A CA 1
ATOM 1219 C C . GLY A 1 157 ? -8.205 -7.910 -12.346 1.00 94.94 157 GLY A C 1
ATOM 1220 O O . GLY A 1 157 ? -7.194 -7.554 -11.753 1.00 94.94 157 GLY A O 1
ATOM 1221 N N . GLN A 1 158 ? -9.056 -7.018 -12.854 1.00 97.38 158 GLN A N 1
ATOM 1222 C CA . GLN A 1 158 ? -8.850 -5.572 -12.710 1.00 97.38 158 GLN A CA 1
ATOM 1223 C C . GLN A 1 158 ? -9.209 -5.097 -11.299 1.00 97.38 158 GLN A C 1
ATOM 1225 O O . GLN A 1 158 ? -10.222 -5.518 -10.732 1.00 97.38 158 GLN A O 1
ATOM 1230 N N . GLY A 1 159 ? -8.422 -4.163 -10.770 1.00 97.31 159 GLY A N 1
ATOM 1231 C CA . GLY A 1 159 ? -8.712 -3.544 -9.488 1.00 97.31 159 GLY A CA 1
ATOM 1232 C C . GLY A 1 159 ? -7.880 -2.306 -9.189 1.00 97.31 159 GLY A C 1
ATOM 1233 O O . GLY A 1 159 ? -6.978 -1.910 -9.929 1.00 97.31 159 GLY A O 1
ATOM 1234 N N . THR A 1 160 ? -8.211 -1.681 -8.068 1.00 98.06 160 THR A N 1
ATOM 1235 C CA . THR A 1 160 ? -7.472 -0.574 -7.474 1.00 98.06 160 THR A CA 1
ATOM 1236 C C . THR A 1 160 ? -7.134 -0.924 -6.037 1.00 98.06 160 THR A C 1
ATOM 1238 O O . THR A 1 160 ? -8.020 -1.243 -5.247 1.00 98.06 160 THR A O 1
ATOM 1241 N N . PHE A 1 161 ? -5.858 -0.843 -5.681 1.00 95.56 161 PHE A N 1
ATOM 1242 C CA . PHE A 1 161 ? -5.398 -0.975 -4.307 1.00 95.56 161 PHE A CA 1
ATOM 1243 C C . PHE A 1 161 ? -4.958 0.391 -3.786 1.00 95.56 161 PHE A C 1
ATOM 1245 O O . PHE A 1 161 ? -4.046 1.008 -4.329 1.00 95.56 161 PHE A O 1
ATOM 1252 N N . HIS A 1 162 ? -5.594 0.859 -2.722 1.00 88.69 162 HIS A N 1
ATOM 1253 C CA . HIS A 1 162 ? -5.216 2.062 -1.992 1.00 88.69 162 HIS A CA 1
ATOM 1254 C C . HIS A 1 162 ? -4.395 1.655 -0.775 1.00 88.69 162 HIS A C 1
ATOM 1256 O O . HIS A 1 162 ? -4.888 0.924 0.083 1.00 88.69 162 HIS A O 1
ATOM 1262 N N . PHE A 1 163 ? -3.157 2.125 -0.682 1.00 84.31 163 PHE A N 1
ATOM 1263 C CA . PHE A 1 163 ? -2.246 1.779 0.400 1.00 84.31 163 PHE A CA 1
ATOM 1264 C C . PHE A 1 163 ? -2.403 2.725 1.595 1.00 84.31 163 PHE A C 1
ATOM 1266 O O . PHE A 1 163 ? -2.719 3.907 1.462 1.00 84.31 163 PHE A O 1
ATOM 1273 N N . ALA A 1 164 ? -2.084 2.220 2.787 1.00 71.94 164 ALA A N 1
ATOM 1274 C CA . ALA A 1 164 ? -2.135 2.978 4.037 1.00 71.94 164 ALA A CA 1
ATOM 1275 C C . ALA A 1 164 ? -1.204 4.209 4.071 1.00 71.94 164 ALA A C 1
ATOM 1277 O O . ALA A 1 164 ? -1.409 5.140 4.855 1.00 71.94 164 ALA A O 1
ATOM 1278 N N . ASN A 1 165 ? -0.144 4.199 3.257 1.00 68.88 165 ASN A N 1
ATOM 1279 C CA . ASN A 1 165 ? 0.822 5.292 3.133 1.00 68.88 165 ASN A CA 1
ATOM 1280 C C . ASN A 1 165 ? 0.371 6.394 2.153 1.00 68.88 165 ASN A C 1
ATOM 1282 O O . ASN A 1 165 ? 1.072 7.396 2.033 1.00 68.88 165 ASN A O 1
ATOM 1286 N N . GLY A 1 166 ? -0.784 6.233 1.498 1.00 75.38 166 GLY A N 1
ATOM 1287 C CA . GLY A 1 166 ? -1.306 7.157 0.492 1.00 75.38 166 GLY A CA 1
ATOM 1288 C C . GLY A 1 166 ? -0.923 6.811 -0.948 1.00 75.38 166 GLY A C 1
ATOM 1289 O O . GLY A 1 166 ? -1.385 7.499 -1.854 1.00 75.38 166 GLY A O 1
ATOM 1290 N N . ASP A 1 167 ? -0.122 5.765 -1.174 1.00 85.50 167 ASP A N 1
ATOM 1291 C CA . ASP A 1 167 ? 0.098 5.242 -2.523 1.00 85.50 167 ASP A CA 1
ATOM 1292 C C . ASP A 1 167 ? -1.192 4.598 -3.059 1.00 85.50 167 ASP A C 1
ATOM 1294 O O . ASP A 1 167 ? -2.083 4.183 -2.311 1.00 85.50 167 ASP A O 1
ATOM 1298 N N . GLN A 1 168 ? -1.264 4.439 -4.373 1.00 93.75 168 GLN A N 1
ATOM 1299 C CA . GLN A 1 168 ? -2.336 3.745 -5.066 1.00 93.75 168 GLN A CA 1
ATOM 1300 C C . GLN A 1 168 ? -1.754 2.906 -6.200 1.00 93.75 168 GLN A C 1
ATOM 1302 O O . GLN A 1 168 ? -0.844 3.347 -6.891 1.00 93.75 168 GLN A O 1
ATOM 1307 N N . TYR A 1 169 ? -2.295 1.715 -6.420 1.00 96.50 169 TYR A N 1
ATOM 1308 C CA . TYR A 1 169 ? -2.067 0.932 -7.629 1.00 96.50 169 TYR A CA 1
ATOM 1309 C C . TYR A 1 169 ? -3.390 0.731 -8.361 1.00 96.50 169 TYR A C 1
ATOM 1311 O O . TYR A 1 169 ? -4.381 0.366 -7.733 1.00 96.50 169 TYR A O 1
ATOM 1319 N N . VAL A 1 170 ? -3.402 0.938 -9.674 1.00 97.69 170 VAL A N 1
ATOM 1320 C CA . VAL A 1 170 ? -4.534 0.659 -10.563 1.00 97.69 170 VAL A CA 1
ATOM 1321 C C . VAL A 1 170 ? -4.044 -0.263 -11.665 1.00 97.69 170 VAL A C 1
ATOM 1323 O O . VAL A 1 170 ? -3.126 0.097 -12.398 1.00 97.69 170 VAL A O 1
ATOM 1326 N N . GLY A 1 171 ? -4.651 -1.434 -11.809 1.00 96.75 171 GLY A N 1
ATOM 1327 C CA . GLY A 1 171 ? -4.238 -2.367 -12.846 1.00 96.75 171 GLY A CA 1
ATOM 1328 C C . GLY A 1 171 ? -4.752 -3.774 -12.629 1.00 96.75 171 GLY A C 1
ATOM 1329 O O . GLY A 1 171 ? -5.783 -4.000 -11.994 1.00 96.75 171 GLY A O 1
ATOM 1330 N N . THR A 1 172 ? -4.009 -4.718 -13.189 1.00 97.06 172 THR A N 1
ATOM 1331 C CA . THR A 1 172 ? -4.357 -6.134 -13.163 1.00 97.06 172 THR A CA 1
ATOM 1332 C C . THR A 1 172 ? -3.737 -6.810 -11.944 1.00 97.06 172 THR A C 1
ATOM 1334 O O . THR A 1 172 ? -2.614 -6.508 -11.547 1.00 97.06 172 THR A O 1
ATOM 1337 N N . PHE A 1 173 ? -4.490 -7.717 -11.337 1.00 96.62 173 PHE A N 1
ATOM 1338 C CA . PHE A 1 173 ? -4.086 -8.519 -10.200 1.00 96.62 173 PHE A CA 1
ATOM 1339 C C . PHE A 1 173 ? -4.198 -9.998 -10.534 1.00 96.62 173 PHE A C 1
ATOM 1341 O O . PHE A 1 173 ? -5.069 -10.417 -11.297 1.00 96.62 173 PHE A O 1
ATOM 1348 N N . LYS A 1 174 ? -3.356 -10.796 -9.890 1.00 93.00 174 LYS A N 1
ATOM 1349 C CA . LYS A 1 174 ? -3.435 -12.249 -9.884 1.00 93.00 174 LYS A CA 1
ATOM 1350 C C . LYS A 1 174 ? -3.031 -12.753 -8.514 1.00 93.00 174 LYS A C 1
ATOM 1352 O O . LYS A 1 174 ? -1.975 -12.389 -7.999 1.00 93.00 174 LYS A O 1
ATOM 1357 N N . GLU A 1 175 ? -3.861 -13.605 -7.919 1.00 88.31 175 GLU A N 1
ATOM 1358 C CA . GLU A 1 175 ? -3.545 -14.263 -6.646 1.00 88.31 175 GLU A CA 1
ATOM 1359 C C . GLU A 1 175 ? -3.153 -13.283 -5.508 1.00 88.31 175 GLU A C 1
ATOM 1361 O O . GLU A 1 175 ? -2.330 -13.612 -4.656 1.00 88.31 175 GLU A O 1
ATOM 1366 N N . ASN A 1 176 ? -3.804 -12.110 -5.452 1.00 88.00 176 ASN A N 1
ATOM 1367 C CA . ASN A 1 176 ? -3.564 -10.972 -4.536 1.00 88.00 176 ASN A CA 1
ATOM 1368 C C . ASN A 1 176 ? -2.428 -10.007 -4.896 1.00 88.00 176 ASN A C 1
ATOM 1370 O O . ASN A 1 176 ? -2.241 -9.016 -4.189 1.00 88.00 176 ASN A O 1
ATOM 1374 N N . TYR A 1 177 ? -1.698 -10.247 -5.979 1.00 84.62 177 TYR A N 1
ATOM 1375 C CA . TYR A 1 177 ? -0.558 -9.422 -6.362 1.00 84.62 177 TYR A CA 1
ATOM 1376 C C . TYR A 1 177 ? -0.852 -8.620 -7.629 1.00 84.62 177 TYR A C 1
ATOM 1378 O O . TYR A 1 177 ? -1.479 -9.171 -8.530 1.00 84.62 177 TYR A O 1
ATOM 1386 N N . PRO A 1 178 ? -0.380 -7.363 -7.740 1.00 92.38 178 PRO A N 1
ATOM 1387 C CA . PRO A 1 178 ? -0.217 -6.699 -9.031 1.00 92.38 178 PRO A CA 1
ATOM 1388 C C . PRO A 1 178 ? 0.496 -7.615 -10.034 1.00 92.38 178 PRO A C 1
ATOM 1390 O O . PRO A 1 178 ? 1.611 -8.068 -9.773 1.00 92.38 178 PRO A O 1
ATOM 1393 N N . ASP A 1 179 ? -0.153 -7.928 -11.149 1.00 88.19 179 ASP A N 1
ATOM 1394 C CA . ASP A 1 179 ? 0.322 -8.908 -12.129 1.00 88.19 179 ASP A CA 1
ATOM 1395 C C . ASP A 1 179 ? -0.297 -8.592 -13.499 1.00 88.19 179 ASP A C 1
ATOM 1397 O O . ASP A 1 179 ? -1.518 -8.621 -13.659 1.00 88.19 179 ASP A O 1
ATOM 1401 N N . GLY A 1 180 ? 0.544 -8.236 -14.469 1.00 85.94 180 GLY A N 1
ATOM 1402 C CA . GLY A 1 180 ? 0.174 -7.634 -15.747 1.00 85.94 180 GLY A CA 1
ATOM 1403 C C . GLY A 1 180 ? 0.297 -6.107 -15.745 1.00 85.94 180 GLY A C 1
ATOM 1404 O O . GLY A 1 180 ? 1.035 -5.508 -14.963 1.00 85.94 180 GLY A O 1
ATOM 1405 N N . GLN A 1 181 ? -0.445 -5.449 -16.632 1.00 88.06 181 GLN A N 1
ATOM 1406 C CA . GLN A 1 181 ? -0.367 -3.998 -16.807 1.00 88.06 181 GLN A CA 1
ATOM 1407 C C . GLN A 1 181 ? -0.996 -3.235 -15.636 1.00 88.06 181 GLN A C 1
ATOM 1409 O O . GLN A 1 181 ? -2.100 -3.568 -15.185 1.00 88.06 181 GLN A O 1
ATOM 1414 N N . GLY A 1 182 ? -0.323 -2.168 -15.199 1.00 93.19 182 GLY A N 1
ATOM 1415 C CA . GLY A 1 182 ? -0.853 -1.242 -14.207 1.00 93.19 182 GLY A CA 1
ATOM 1416 C C . GLY A 1 182 ? 0.015 -0.015 -13.944 1.00 93.19 182 GLY A C 1
ATOM 1417 O O . GLY A 1 182 ? 1.157 0.099 -14.401 1.00 93.19 182 GLY A O 1
ATOM 1418 N N . THR A 1 183 ? -0.547 0.897 -13.161 1.00 91.44 183 THR A N 1
ATOM 1419 C CA . THR A 1 183 ? 0.072 2.148 -12.733 1.00 91.44 183 THR A CA 1
ATOM 1420 C C . THR A 1 183 ? 0.071 2.2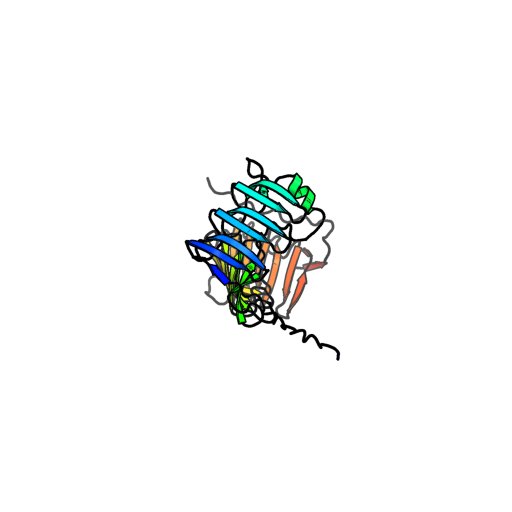27 -11.216 1.00 91.44 183 THR A C 1
ATOM 1422 O O . THR A 1 183 ? -0.982 2.127 -10.586 1.00 91.44 183 THR A O 1
ATOM 1425 N N . ARG A 1 184 ? 1.243 2.458 -10.623 1.00 92.19 184 ARG A N 1
ATOM 1426 C CA . ARG A 1 184 ? 1.379 2.840 -9.220 1.00 92.19 184 ARG A CA 1
ATOM 1427 C C . ARG A 1 184 ? 1.609 4.342 -9.114 1.00 92.19 184 ARG A C 1
ATOM 1429 O O . ARG A 1 184 ? 2.605 4.836 -9.628 1.00 92.19 184 ARG A O 1
ATOM 1436 N N . THR A 1 185 ? 0.727 5.042 -8.413 1.00 85.31 185 THR A N 1
ATOM 1437 C CA . THR A 1 185 ? 0.876 6.451 -8.037 1.00 85.31 185 THR A CA 1
ATOM 1438 C C . THR A 1 185 ? 1.309 6.522 -6.578 1.00 85.31 185 THR A C 1
ATOM 1440 O O . THR A 1 185 ? 0.647 5.987 -5.691 1.00 85.31 185 THR A O 1
ATOM 1443 N N . TYR A 1 186 ? 2.431 7.171 -6.312 1.00 83.12 186 TYR A N 1
ATOM 1444 C CA . TYR A 1 186 ? 2.966 7.362 -4.971 1.00 83.12 186 TYR A CA 1
ATOM 1445 C C . TYR A 1 186 ? 2.345 8.591 -4.308 1.00 83.12 186 TYR A C 1
ATOM 1447 O O . TYR A 1 186 ? 1.959 9.546 -4.983 1.00 83.12 186 TYR A O 1
ATOM 1455 N N . ALA A 1 187 ? 2.319 8.628 -2.975 1.00 72.44 187 ALA A N 1
ATOM 1456 C CA . ALA A 1 187 ? 1.760 9.760 -2.225 1.00 72.44 187 ALA A CA 1
ATOM 1457 C C . ALA A 1 187 ? 2.423 11.124 -2.542 1.00 72.44 187 ALA A C 1
ATOM 1459 O O . ALA A 1 187 ? 1.830 12.177 -2.313 1.00 72.44 187 ALA A O 1
ATOM 1460 N N . ASN A 1 188 ? 3.652 11.121 -3.072 1.00 71.31 188 ASN A N 1
ATOM 1461 C CA . ASN A 1 188 ? 4.372 12.316 -3.528 1.00 71.31 188 ASN A CA 1
ATOM 1462 C C . ASN A 1 188 ? 4.013 12.754 -4.967 1.00 71.31 188 ASN A C 1
ATOM 1464 O O . ASN A 1 188 ? 4.584 13.725 -5.461 1.00 71.31 188 ASN A O 1
ATOM 1468 N N . GLY A 1 189 ? 3.102 12.044 -5.638 1.00 74.12 189 GLY A N 1
ATOM 1469 C CA . GLY A 1 189 ? 2.682 12.284 -7.019 1.00 74.12 189 GLY A CA 1
ATOM 1470 C C . GLY A 1 189 ? 3.563 11.632 -8.090 1.00 74.12 189 GLY A C 1
ATOM 1471 O O . GLY A 1 189 ? 3.286 11.807 -9.272 1.00 74.12 189 GLY A O 1
ATOM 1472 N N . HIS A 1 190 ? 4.621 10.901 -7.719 1.00 70.56 190 HIS A N 1
ATOM 1473 C CA . HIS A 1 190 ? 5.390 10.098 -8.672 1.00 70.56 190 HIS A CA 1
ATOM 1474 C C . HIS A 1 190 ? 4.546 8.929 -9.198 1.00 70.56 190 HIS A C 1
ATOM 1476 O O . HIS A 1 190 ? 3.713 8.400 -8.465 1.00 70.56 190 HIS A O 1
ATOM 1482 N N . GLU A 1 191 ? 4.777 8.499 -10.439 1.00 79.44 191 GLU A N 1
ATOM 1483 C CA . GLU A 1 191 ? 4.033 7.404 -11.063 1.00 79.44 191 GLU A CA 1
ATOM 1484 C C . GLU A 1 191 ? 4.959 6.402 -11.758 1.00 79.44 191 GLU A C 1
ATOM 1486 O O . GLU A 1 191 ? 5.892 6.783 -12.467 1.00 79.44 191 GLU A O 1
ATOM 1491 N N . GLU A 1 192 ? 4.643 5.118 -11.602 1.00 79.19 192 GLU A N 1
ATOM 1492 C CA . GLU A 1 192 ? 5.262 3.995 -12.304 1.00 79.19 192 GLU A CA 1
ATOM 1493 C C . GLU A 1 192 ? 4.193 3.252 -13.103 1.00 79.19 192 GLU A C 1
ATOM 1495 O O . GLU A 1 192 ? 3.314 2.613 -12.530 1.00 79.19 192 GLU A O 1
ATOM 1500 N N . THR A 1 193 ? 4.260 3.340 -14.432 1.00 82.88 193 THR A N 1
ATOM 1501 C CA . THR A 1 193 ? 3.325 2.667 -15.348 1.00 82.88 193 THR A CA 1
ATOM 1502 C C . THR A 1 193 ? 4.052 1.617 -16.175 1.00 82.88 193 THR A C 1
ATOM 1504 O O . THR A 1 193 ? 5.127 1.889 -16.716 1.00 82.88 193 THR A O 1
ATOM 1507 N N . GLY A 1 194 ? 3.466 0.427 -16.292 1.00 80.19 194 GLY A N 1
ATOM 1508 C CA . GLY A 1 194 ? 4.010 -0.660 -17.100 1.00 80.19 194 GLY A CA 1
ATOM 1509 C C . GLY A 1 194 ? 3.566 -2.039 -16.633 1.00 80.19 194 GLY A C 1
ATOM 1510 O O . GLY A 1 194 ? 2.525 -2.184 -15.999 1.00 80.19 194 GLY A O 1
ATOM 1511 N N . GLU A 1 195 ? 4.378 -3.043 -16.951 1.00 79.88 195 GLU A N 1
ATOM 1512 C CA . GLU A 1 195 ? 4.167 -4.425 -16.532 1.00 79.88 195 GLU A CA 1
ATOM 1513 C C . GLU A 1 195 ? 4.552 -4.626 -15.062 1.00 79.88 195 GLU A C 1
ATOM 1515 O O . GLU A 1 195 ? 5.539 -4.064 -14.571 1.00 79.88 195 GLU A O 1
ATOM 1520 N N . TRP A 1 196 ? 3.781 -5.467 -14.382 1.00 83.62 196 TRP A N 1
ATOM 1521 C CA . TRP A 1 196 ? 3.968 -5.911 -13.006 1.00 83.62 196 TRP A CA 1
ATOM 1522 C C . TRP A 1 196 ? 3.943 -7.435 -12.969 1.00 83.62 196 TRP A C 1
ATOM 1524 O O . TRP A 1 196 ? 3.219 -8.068 -13.728 1.00 83.62 196 TRP A O 1
ATOM 1534 N N . GLU A 1 197 ? 4.721 -8.040 -12.084 1.00 78.12 197 GLU A N 1
ATOM 1535 C CA . GLU A 1 197 ? 4.738 -9.491 -11.911 1.00 78.12 197 GLU A CA 1
ATOM 1536 C C . GLU A 1 197 ? 4.892 -9.800 -10.427 1.00 78.12 197 GLU A C 1
ATOM 1538 O O . GLU A 1 197 ? 5.865 -9.370 -9.802 1.00 78.12 197 GLU A O 1
ATOM 1543 N N . GLN A 1 198 ? 3.920 -10.516 -9.855 1.00 77.38 198 GLN A N 1
ATOM 1544 C CA . GLN A 1 198 ? 3.915 -10.885 -8.433 1.00 77.38 198 GLN A CA 1
ATOM 1545 C C . GLN A 1 198 ? 4.154 -9.693 -7.482 1.00 77.38 198 GLN A C 1
ATOM 1547 O O . GLN A 1 198 ? 4.841 -9.797 -6.467 1.00 77.38 198 GLN A O 1
ATOM 1552 N N . GLY A 1 199 ? 3.565 -8.541 -7.810 1.00 76.19 199 GLY A N 1
ATOM 1553 C CA . GLY A 1 199 ? 3.611 -7.324 -7.002 1.00 76.19 199 GLY A CA 1
ATOM 1554 C C . GLY A 1 199 ? 4.813 -6.427 -7.264 1.00 76.19 199 GLY A C 1
ATOM 1555 O O . GLY A 1 199 ? 4.894 -5.342 -6.690 1.00 76.19 199 GLY A O 1
ATOM 1556 N N . GLU A 1 200 ? 5.725 -6.841 -8.139 1.00 67.38 200 GLU A N 1
ATOM 1557 C CA . GLU A 1 200 ? 6.943 -6.105 -8.452 1.00 67.38 200 GLU A CA 1
ATOM 1558 C C . GLU A 1 200 ? 6.825 -5.414 -9.807 1.00 67.38 200 GLU A C 1
ATOM 1560 O O . GLU A 1 200 ? 6.404 -6.021 -10.794 1.00 67.38 200 GLU A O 1
ATOM 1565 N N . PHE A 1 201 ? 7.246 -4.151 -9.872 1.00 76.44 201 PHE A N 1
ATOM 1566 C CA . PHE A 1 201 ? 7.288 -3.414 -11.127 1.00 76.44 201 PHE A CA 1
ATOM 1567 C C . PHE A 1 201 ? 8.345 -4.031 -12.049 1.00 76.44 201 PHE A C 1
ATOM 1569 O O . PHE A 1 201 ? 9.538 -4.073 -11.734 1.00 76.44 201 PHE A O 1
ATOM 1576 N N . VAL A 1 202 ? 7.904 -4.544 -13.193 1.00 66.94 202 VAL A N 1
ATOM 1577 C CA . VAL A 1 202 ? 8.771 -5.047 -14.264 1.00 66.94 202 VAL A CA 1
ATOM 1578 C C . VAL A 1 202 ? 9.215 -3.872 -15.129 1.00 66.94 202 VAL A C 1
ATOM 1580 O O . VAL A 1 202 ? 10.380 -3.782 -15.493 1.00 66.94 202 VAL A O 1
ATOM 1583 N N . GLY A 1 203 ? 8.329 -2.910 -15.379 1.00 63.12 203 GLY A N 1
ATOM 1584 C CA . GLY A 1 203 ? 8.609 -1.748 -16.217 1.00 63.12 203 GLY A CA 1
ATOM 1585 C C . GLY A 1 203 ? 7.676 -1.676 -17.417 1.00 63.12 203 GLY A C 1
ATOM 1586 O O . GLY A 1 203 ? 7.055 -2.658 -17.808 1.00 63.12 203 GLY A O 1
ATOM 1587 N N . SER A 1 204 ? 7.569 -0.505 -18.039 1.00 60.56 204 SER A N 1
ATOM 1588 C CA . SER A 1 204 ? 6.932 -0.402 -19.352 1.00 60.56 204 SER A CA 1
ATOM 1589 C C . SER A 1 204 ? 7.758 -1.181 -20.379 1.00 60.56 204 SER A C 1
ATOM 1591 O O . SER A 1 204 ? 8.988 -1.069 -20.382 1.00 60.56 204 SER A O 1
ATOM 1593 N N . SER A 1 205 ? 7.108 -1.987 -21.229 1.00 53.66 205 SER A N 1
ATOM 1594 C CA . SER A 1 205 ? 7.773 -2.692 -22.332 1.00 53.66 205 SER A CA 1
ATOM 1595 C C . SER A 1 205 ? 8.758 -1.765 -23.052 1.00 53.66 205 SER A C 1
ATOM 1597 O O . SER A 1 205 ? 8.448 -0.603 -23.315 1.00 53.66 205 SER A O 1
ATOM 1599 N N . LEU A 1 206 ? 9.943 -2.289 -23.379 1.00 51.19 206 LEU A N 1
ATOM 1600 C CA . LEU A 1 206 ? 11.108 -1.581 -23.937 1.00 51.19 206 LEU A CA 1
ATOM 1601 C C . LEU A 1 206 ? 10.905 -0.951 -25.334 1.00 51.19 206 LEU A C 1
ATOM 1603 O O . LEU A 1 206 ? 11.873 -0.678 -26.037 1.00 51.19 206 LEU A O 1
ATOM 1607 N N . ILE A 1 207 ? 9.672 -0.701 -25.769 1.00 49.34 207 ILE A N 1
ATOM 1608 C CA . ILE A 1 207 ? 9.367 -0.233 -27.122 1.00 49.34 207 ILE A CA 1
ATOM 1609 C C . ILE A 1 207 ? 8.517 1.033 -27.074 1.00 49.34 207 ILE A C 1
ATOM 1611 O O . ILE A 1 207 ? 7.503 1.141 -27.749 1.00 49.34 207 ILE A O 1
ATOM 1615 N N . GLU A 1 208 ? 8.940 2.037 -26.311 1.00 52.31 208 GLU A N 1
ATOM 1616 C CA . GLU A 1 208 ? 8.502 3.401 -26.595 1.00 52.31 208 GLU A CA 1
ATOM 1617 C C . GLU A 1 208 ? 9.690 4.353 -26.616 1.00 52.31 208 GLU A C 1
ATOM 1619 O O . GLU A 1 208 ? 10.324 4.640 -25.605 1.00 52.31 208 GLU A O 1
ATOM 1624 N N . SER A 1 209 ? 9.914 4.896 -27.813 1.00 48.81 209 SER A N 1
ATOM 1625 C CA . SER A 1 209 ? 10.784 6.019 -28.158 1.00 48.81 209 SER A CA 1
ATOM 1626 C C . SER A 1 209 ? 12.286 5.723 -28.183 1.00 48.81 209 SER A C 1
ATOM 1628 O O . SER A 1 209 ? 12.893 5.429 -27.166 1.00 48.81 209 SER A O 1
ATOM 1630 N N . GLY A 1 210 ? 12.911 5.863 -29.360 1.00 56.56 210 GLY A N 1
ATOM 1631 C CA . GLY A 1 210 ? 14.357 5.742 -29.604 1.00 56.56 210 GLY A CA 1
ATOM 1632 C C . GLY A 1 210 ? 15.233 6.784 -28.891 1.00 56.56 210 GLY A C 1
ATOM 1633 O O . GLY A 1 210 ? 16.054 7.444 -29.522 1.00 56.56 210 GLY A O 1
ATOM 1634 N N . LYS A 1 211 ? 15.053 6.951 -27.581 1.00 66.12 211 LYS A N 1
ATOM 1635 C CA . LYS A 1 211 ? 15.901 7.721 -26.681 1.00 66.12 211 LYS A CA 1
ATOM 1636 C C . LYS A 1 211 ? 16.940 6.772 -26.098 1.00 66.12 211 LYS A C 1
ATOM 1638 O O . LYS A 1 211 ? 16.599 5.833 -25.393 1.00 66.12 211 LYS A O 1
ATOM 1643 N N . VAL A 1 212 ? 18.201 7.019 -26.423 1.00 83.31 212 VAL A N 1
ATOM 1644 C CA . VAL A 1 212 ? 19.360 6.309 -25.871 1.00 83.31 212 VAL A CA 1
ATOM 1645 C C . VAL A 1 212 ? 20.069 7.256 -24.912 1.00 83.31 212 VAL A C 1
ATOM 1647 O O . VAL A 1 212 ? 20.212 8.440 -25.218 1.00 83.31 212 VAL A O 1
ATOM 1650 N N . GLY A 1 213 ? 20.525 6.740 -23.775 1.00 88.38 213 GLY A N 1
ATOM 1651 C CA . GLY A 1 213 ? 21.216 7.513 -22.750 1.00 88.38 213 GLY A CA 1
ATOM 1652 C C . GLY A 1 213 ? 20.379 7.737 -21.493 1.00 88.38 213 GLY A C 1
ATOM 1653 O O . GLY A 1 213 ? 19.407 7.025 -21.235 1.00 88.38 213 GLY A O 1
ATOM 1654 N N . CYS A 1 214 ? 20.767 8.739 -20.704 1.00 90.25 214 CYS A N 1
ATOM 1655 C CA . CYS A 1 214 ? 20.052 9.124 -19.492 1.00 90.25 214 CYS A CA 1
ATOM 1656 C C . CYS A 1 214 ? 18.730 9.806 -19.855 1.00 90.25 214 CYS A C 1
ATOM 1658 O O . CYS A 1 214 ? 18.723 10.883 -20.452 1.00 90.25 214 CYS A O 1
ATOM 1660 N N . THR A 1 215 ? 17.607 9.180 -19.516 1.00 85.00 215 THR A N 1
ATOM 1661 C CA . THR A 1 215 ? 16.272 9.705 -19.829 1.00 85.00 215 THR A CA 1
ATOM 1662 C C . THR A 1 215 ? 15.613 10.401 -18.647 1.00 85.00 215 THR A C 1
ATOM 1664 O O . THR A 1 215 ? 14.667 11.159 -18.851 1.00 85.00 215 THR A O 1
ATOM 1667 N N . GLN A 1 216 ? 16.084 10.146 -17.425 1.00 80.56 216 GLN A N 1
ATOM 1668 C CA . GLN A 1 216 ? 15.559 10.745 -16.201 1.00 80.56 216 GLN A CA 1
ATOM 1669 C C . GLN A 1 216 ? 16.603 10.689 -15.083 1.00 80.56 216 GLN A C 1
ATOM 1671 O O . GLN A 1 216 ? 17.332 9.707 -14.982 1.00 80.56 216 GLN A O 1
ATOM 1676 N N . GLY A 1 217 ? 16.608 11.694 -14.206 1.00 84.00 217 GLY A N 1
ATOM 1677 C CA . GLY A 1 217 ? 17.440 11.713 -13.002 1.00 84.00 217 GLY A CA 1
ATOM 1678 C C . GLY A 1 217 ? 18.921 11.994 -13.267 1.00 84.00 217 GLY A C 1
ATOM 1679 O O . GLY A 1 217 ? 19.283 12.537 -14.310 1.00 84.00 217 GLY A O 1
ATOM 1680 N N . ASP A 1 218 ? 19.757 11.647 -12.292 1.00 87.62 218 ASP A N 1
ATOM 1681 C CA . ASP A 1 218 ? 21.211 11.789 -12.349 1.00 87.62 218 ASP A CA 1
ATOM 1682 C C . ASP A 1 218 ? 21.841 10.425 -12.637 1.00 87.62 218 ASP A C 1
ATOM 1684 O O . ASP A 1 218 ? 22.037 9.609 -11.736 1.00 87.62 218 ASP A O 1
ATOM 1688 N N . CYS A 1 219 ? 22.136 10.176 -13.914 1.00 93.38 219 CYS A N 1
ATOM 1689 C CA . CYS A 1 219 ? 22.821 8.959 -14.339 1.00 93.38 219 CYS A CA 1
ATOM 1690 C C . CYS A 1 219 ? 24.350 9.034 -14.193 1.00 93.38 219 CYS A C 1
ATOM 1692 O O . CYS A 1 219 ? 25.033 8.152 -14.702 1.00 93.38 219 CYS A O 1
ATOM 1694 N N . GLU A 1 220 ? 24.897 10.072 -13.552 1.00 95.06 220 GLU A N 1
ATOM 1695 C CA . GLU A 1 220 ? 26.327 10.191 -13.278 1.00 95.06 220 GLU A CA 1
ATOM 1696 C C . GLU A 1 220 ? 26.632 9.784 -11.832 1.00 95.06 220 GLU A C 1
ATOM 1698 O O . GLU A 1 220 ? 27.438 8.881 -11.628 1.00 95.06 220 GLU A O 1
ATOM 1703 N N . ASN A 1 221 ? 25.979 10.392 -10.833 1.00 93.38 221 ASN A N 1
ATOM 1704 C CA . ASN A 1 221 ? 26.271 10.159 -9.407 1.00 93.38 221 ASN A CA 1
ATOM 1705 C C . ASN A 1 221 ? 25.028 10.133 -8.498 1.00 93.38 221 ASN A C 1
ATOM 1707 O O . ASN A 1 221 ? 25.113 10.444 -7.308 1.00 93.38 221 ASN A O 1
ATOM 1711 N N . GLY A 1 222 ? 23.870 9.751 -9.033 1.00 83.94 222 GLY A N 1
ATOM 1712 C CA . GLY A 1 222 ? 22.624 9.730 -8.276 1.00 83.94 222 GLY A CA 1
ATOM 1713 C C . GLY A 1 222 ? 21.665 8.655 -8.757 1.00 83.94 222 GLY A C 1
ATOM 1714 O O . GLY A 1 222 ? 22.071 7.612 -9.255 1.00 83.94 222 GLY A O 1
ATOM 1715 N N . LYS A 1 223 ? 20.365 8.886 -8.577 1.00 84.75 223 LYS A N 1
ATOM 1716 C CA . LYS A 1 223 ? 19.333 7.978 -9.086 1.00 84.75 223 LYS A CA 1
ATOM 1717 C C . LYS A 1 223 ? 18.924 8.404 -10.486 1.00 84.75 223 LYS A C 1
ATOM 1719 O O . LYS A 1 223 ? 18.560 9.564 -10.691 1.00 84.75 223 LYS A O 1
ATOM 1724 N N . GLY A 1 224 ? 18.931 7.463 -11.421 1.00 85.12 224 GLY A N 1
ATOM 1725 C CA . GLY A 1 224 ? 18.627 7.730 -12.820 1.00 85.12 224 GLY A CA 1
ATOM 1726 C C . GLY A 1 224 ? 17.879 6.599 -13.515 1.00 85.12 224 GLY A C 1
ATOM 1727 O O . GLY A 1 224 ? 17.786 5.476 -13.021 1.00 85.12 224 GLY A O 1
ATOM 1728 N N . THR A 1 225 ? 17.349 6.917 -14.693 1.00 85.88 225 THR A N 1
ATOM 1729 C CA . THR A 1 225 ? 16.871 5.951 -15.684 1.00 85.88 225 THR A CA 1
ATOM 1730 C C . THR A 1 225 ? 17.720 6.089 -16.934 1.00 85.88 225 THR A C 1
ATOM 1732 O O . THR A 1 225 ? 17.787 7.170 -17.523 1.00 85.88 225 THR A O 1
ATOM 1735 N N . TYR A 1 226 ? 18.339 4.993 -17.352 1.00 89.19 226 TYR A N 1
ATOM 1736 C CA . TYR A 1 226 ? 19.192 4.943 -18.529 1.00 89.19 226 TYR A CA 1
ATOM 1737 C C . TYR A 1 226 ? 18.697 3.880 -19.500 1.00 89.19 226 TYR A C 1
ATOM 1739 O O . TYR A 1 226 ? 18.435 2.740 -19.111 1.00 89.19 226 TYR A O 1
ATOM 1747 N N . ILE A 1 227 ? 18.593 4.252 -20.773 1.00 87.06 227 ILE A N 1
ATOM 1748 C CA . ILE A 1 227 ? 18.249 3.341 -21.862 1.00 87.06 227 ILE A CA 1
ATOM 1749 C C . ILE A 1 227 ? 19.517 3.057 -22.663 1.00 87.06 227 ILE A C 1
ATOM 1751 O O . ILE A 1 227 ? 20.112 3.955 -23.265 1.00 87.06 227 ILE A O 1
ATOM 1755 N N . TYR A 1 228 ? 19.932 1.795 -22.668 1.00 85.94 228 TYR A N 1
ATOM 1756 C CA . TYR A 1 228 ? 21.086 1.338 -23.428 1.00 85.94 228 TYR A CA 1
ATOM 1757 C C . TYR A 1 228 ? 20.770 1.277 -24.923 1.00 85.94 228 TYR A C 1
ATOM 1759 O O . TYR A 1 228 ? 19.613 1.241 -25.350 1.00 85.94 228 TYR A O 1
ATOM 1767 N N . LYS A 1 229 ? 21.829 1.334 -25.736 1.00 83.81 229 LYS A N 1
ATOM 1768 C CA . LYS A 1 229 ? 21.743 1.471 -27.193 1.00 83.81 229 LYS A CA 1
ATOM 1769 C C . LYS A 1 229 ? 20.761 0.463 -27.800 1.00 83.81 229 LYS A C 1
ATOM 1771 O O . LYS A 1 229 ? 20.783 -0.711 -27.446 1.00 83.81 229 LYS A O 1
ATOM 1776 N N . GLU A 1 230 ? 19.935 0.948 -28.730 1.00 71.38 230 GLU A N 1
ATOM 1777 C CA . GLU A 1 230 ? 18.920 0.148 -29.440 1.00 71.38 230 GLU A CA 1
ATOM 1778 C C . GLU A 1 230 ? 17.878 -0.500 -28.507 1.00 71.38 230 GLU A C 1
ATOM 1780 O O . GLU A 1 230 ? 17.226 -1.467 -28.883 1.00 71.38 230 GLU A O 1
ATOM 1785 N N . GLY A 1 231 ? 17.699 0.038 -27.294 1.00 64.88 231 GLY A N 1
ATOM 1786 C CA . GLY A 1 231 ? 16.760 -0.506 -26.314 1.00 64.88 231 GLY A CA 1
ATOM 1787 C C . GLY A 1 231 ? 17.211 -1.844 -25.728 1.00 64.88 231 GLY A C 1
ATOM 1788 O O . GLY A 1 231 ? 16.388 -2.553 -25.161 1.00 64.88 231 GLY A O 1
ATOM 1789 N N . SER A 1 232 ? 18.502 -2.191 -25.850 1.00 80.38 232 SER A N 1
ATOM 1790 C CA . SER A 1 232 ? 19.054 -3.475 -25.394 1.00 80.38 232 SER A CA 1
ATOM 1791 C C . SER A 1 232 ? 18.826 -3.733 -23.907 1.00 80.38 232 SER A C 1
ATOM 1793 O O . SER A 1 232 ? 18.679 -4.885 -23.497 1.00 80.38 232 SER A O 1
ATOM 1795 N N . ALA A 1 233 ? 18.766 -2.663 -23.117 1.00 87.00 233 ALA A N 1
ATOM 1796 C CA . ALA A 1 233 ? 18.341 -2.700 -21.736 1.00 87.00 233 ALA A CA 1
ATOM 1797 C C . ALA A 1 233 ? 17.832 -1.332 -21.258 1.00 87.00 233 ALA A C 1
ATOM 1799 O O . ALA A 1 233 ? 18.209 -0.286 -21.793 1.00 87.00 233 ALA A O 1
ATOM 1800 N N . LYS A 1 234 ? 17.031 -1.338 -20.194 1.00 87.56 234 LYS A N 1
ATOM 1801 C CA . LYS A 1 234 ? 16.678 -0.163 -19.391 1.00 87.56 234 LYS A CA 1
ATOM 1802 C C . LYS A 1 234 ? 17.097 -0.416 -17.954 1.00 87.56 234 LYS A C 1
ATOM 1804 O O . LYS A 1 234 ? 16.597 -1.350 -17.331 1.00 87.56 234 LYS A O 1
ATOM 1809 N N . TYR A 1 235 ? 17.963 0.443 -17.432 1.00 90.06 235 TYR A N 1
ATOM 1810 C CA . TYR A 1 235 ? 18.351 0.442 -16.028 1.00 90.06 235 TYR A CA 1
ATOM 1811 C C . TYR A 1 235 ? 17.670 1.587 -15.286 1.00 90.06 235 TYR A C 1
ATOM 1813 O O . TYR A 1 235 ? 17.659 2.723 -15.762 1.00 90.06 235 TYR A O 1
ATOM 1821 N N . VAL A 1 236 ? 17.122 1.279 -14.116 1.00 85.94 236 VAL A N 1
ATOM 1822 C CA . VAL A 1 236 ? 16.579 2.240 -13.159 1.00 85.94 236 VAL A CA 1
ATOM 1823 C C . VAL A 1 236 ? 17.240 1.965 -11.820 1.00 85.94 236 VAL A C 1
ATOM 1825 O O . VAL A 1 236 ? 17.086 0.878 -11.264 1.00 85.94 236 VAL A O 1
ATOM 1828 N N . GLY A 1 237 ? 17.976 2.933 -11.291 1.00 87.25 237 GLY A N 1
ATOM 1829 C CA . GLY A 1 237 ? 18.674 2.730 -10.031 1.00 87.25 237 GLY A CA 1
ATOM 1830 C C . GLY A 1 237 ? 19.732 3.774 -9.748 1.00 87.25 237 GLY A C 1
ATOM 1831 O O . GLY A 1 237 ? 19.739 4.859 -10.329 1.00 87.25 237 GLY A O 1
ATOM 1832 N N . ASP A 1 238 ? 20.603 3.419 -8.817 1.00 89.75 238 ASP A N 1
ATOM 1833 C CA . ASP A 1 238 ? 21.738 4.223 -8.396 1.00 89.75 238 ASP A CA 1
ATOM 1834 C C . ASP A 1 238 ? 22.861 4.210 -9.454 1.00 89.75 238 ASP A C 1
ATOM 1836 O O . ASP A 1 238 ? 23.116 3.206 -10.127 1.00 89.75 238 ASP A O 1
ATOM 1840 N N . PHE A 1 239 ? 23.531 5.348 -9.603 1.00 93.88 239 PHE A N 1
ATOM 1841 C CA . PHE A 1 239 ? 24.671 5.569 -10.478 1.00 93.88 239 PHE A CA 1
ATOM 1842 C C . PHE A 1 239 ? 25.846 6.132 -9.690 1.00 93.88 239 PHE A C 1
ATOM 1844 O O . PHE A 1 239 ? 25.682 6.894 -8.735 1.00 93.88 239 PHE A O 1
ATOM 1851 N N . LYS A 1 240 ? 27.050 5.763 -10.121 1.00 94.88 240 LYS A N 1
ATOM 1852 C CA . LYS A 1 240 ? 28.304 6.353 -9.658 1.00 94.88 240 LYS A CA 1
ATOM 1853 C C . LYS A 1 240 ? 29.298 6.389 -10.810 1.00 94.88 240 LYS A C 1
ATOM 1855 O O . LYS A 1 240 ? 29.574 5.347 -11.405 1.00 94.88 240 LYS A O 1
ATOM 1860 N N . ASN A 1 241 ? 29.854 7.564 -11.094 1.00 94.44 241 ASN A N 1
ATOM 1861 C CA . ASN A 1 241 ? 30.721 7.825 -12.247 1.00 94.44 241 ASN A CA 1
ATOM 1862 C C . ASN A 1 241 ? 30.144 7.281 -13.571 1.00 94.44 241 ASN A C 1
ATOM 1864 O O . ASN A 1 241 ? 30.830 6.575 -14.315 1.00 94.44 241 ASN A O 1
ATOM 1868 N N . GLY A 1 242 ? 28.852 7.511 -13.812 1.00 94.25 242 GLY A N 1
ATOM 1869 C CA . GLY A 1 242 ? 28.192 7.127 -15.063 1.00 94.25 242 GLY A CA 1
ATOM 1870 C C . GLY A 1 242 ? 27.812 5.646 -15.174 1.00 94.25 242 GLY A C 1
ATOM 1871 O O . GLY A 1 242 ? 27.279 5.223 -16.201 1.00 94.25 242 GLY A O 1
ATOM 1872 N N . MET A 1 243 ? 28.080 4.834 -14.146 1.00 95.31 243 MET A N 1
ATOM 1873 C CA . MET A 1 243 ? 27.825 3.391 -14.156 1.00 95.31 243 MET A CA 1
ATOM 1874 C C . MET A 1 243 ? 26.748 2.993 -13.145 1.00 95.31 243 MET A C 1
ATOM 1876 O O . MET A 1 243 ? 26.732 3.559 -12.049 1.00 95.31 243 MET A O 1
ATOM 1880 N N . PRO A 1 244 ? 25.913 1.977 -13.455 1.00 95.50 244 PRO A N 1
ATOM 1881 C CA . PRO A 1 244 ? 25.093 1.303 -12.456 1.00 95.50 244 PRO A CA 1
ATOM 1882 C C . PRO A 1 244 ? 25.916 0.938 -11.220 1.00 95.50 244 PRO A C 1
ATOM 1884 O O . PRO A 1 244 ? 26.952 0.273 -11.303 1.00 95.50 244 PRO A O 1
ATOM 1887 N N . HIS A 1 245 ? 25.468 1.406 -10.069 1.00 94.94 245 HIS A N 1
ATOM 1888 C CA . HIS A 1 245 ? 26.107 1.196 -8.777 1.00 94.94 245 HIS A CA 1
ATOM 1889 C C . HIS A 1 245 ? 25.015 1.103 -7.716 1.00 94.94 245 HIS A C 1
ATOM 1891 O O . HIS A 1 245 ? 23.894 1.493 -7.991 1.00 94.94 245 HIS A O 1
ATOM 1897 N N . GLY A 1 246 ? 25.300 0.631 -6.504 1.00 91.00 246 GLY A N 1
ATOM 1898 C CA . GLY A 1 246 ? 24.295 0.639 -5.438 1.00 91.00 246 GLY A CA 1
ATOM 1899 C C . GLY A 1 246 ? 23.147 -0.314 -5.753 1.00 91.00 246 GLY A C 1
ATOM 1900 O O . GLY A 1 246 ? 23.400 -1.455 -6.116 1.00 91.00 246 GLY A O 1
ATOM 1901 N N . TYR A 1 247 ? 21.895 0.118 -5.603 1.00 89.31 247 TYR A N 1
ATOM 1902 C CA . TYR A 1 247 ? 20.742 -0.730 -5.898 1.00 89.31 247 TYR A CA 1
ATOM 1903 C C . TYR A 1 247 ? 20.046 -0.308 -7.191 1.00 89.31 247 TYR A C 1
ATOM 1905 O O . TYR A 1 247 ? 19.820 0.880 -7.436 1.00 89.31 247 TYR A O 1
ATOM 1913 N N . GLY A 1 248 ? 19.632 -1.287 -7.992 1.00 86.44 248 GLY A N 1
ATOM 1914 C CA . GLY A 1 248 ? 18.930 -1.007 -9.235 1.00 86.44 248 GLY A CA 1
ATOM 1915 C C . GLY A 1 248 ? 18.266 -2.215 -9.875 1.00 86.44 248 GLY A C 1
ATOM 1916 O O . GLY A 1 248 ? 18.490 -3.373 -9.505 1.00 86.44 248 GLY A O 1
ATOM 1917 N N . ILE A 1 249 ? 17.439 -1.912 -10.868 1.00 88.00 249 ILE A N 1
ATOM 1918 C CA . ILE A 1 249 ? 16.704 -2.867 -11.688 1.00 88.00 249 ILE A CA 1
ATOM 1919 C C . ILE A 1 249 ? 17.126 -2.651 -13.137 1.00 88.00 249 ILE A C 1
ATOM 1921 O O . ILE A 1 249 ? 17.060 -1.532 -13.643 1.00 88.00 249 ILE A O 1
ATOM 1925 N N . CYS A 1 250 ? 17.544 -3.717 -13.810 1.00 88.94 250 CYS A N 1
ATOM 1926 C CA . CYS A 1 250 ? 17.814 -3.714 -15.241 1.00 88.94 250 CYS A CA 1
ATOM 1927 C C . CYS A 1 250 ? 16.872 -4.682 -15.943 1.00 88.94 250 CYS A C 1
ATOM 1929 O O . CYS A 1 250 ? 16.821 -5.858 -15.586 1.00 88.94 250 CYS A O 1
ATOM 1931 N N . ASN A 1 251 ? 16.163 -4.182 -16.947 1.00 82.75 251 ASN A N 1
ATOM 1932 C CA . ASN A 1 251 ? 15.337 -4.972 -17.849 1.00 82.75 251 ASN A CA 1
ATOM 1933 C C . ASN A 1 251 ? 16.039 -5.076 -19.193 1.00 82.75 251 ASN A C 1
ATOM 1935 O O . ASN A 1 251 ? 16.404 -4.047 -19.760 1.00 82.75 251 ASN A O 1
ATOM 1939 N N . TYR A 1 252 ? 16.200 -6.288 -19.706 1.00 86.56 252 TYR A N 1
ATOM 1940 C CA . TYR A 1 252 ? 16.891 -6.565 -20.956 1.00 86.56 252 TYR A CA 1
ATOM 1941 C C . TYR A 1 252 ? 15.895 -6.798 -22.094 1.00 86.56 252 TYR A C 1
ATOM 1943 O O . TYR A 1 252 ? 14.785 -7.287 -21.894 1.00 86.56 252 TYR A O 1
ATOM 1951 N N . ALA A 1 253 ? 16.302 -6.476 -23.322 1.00 82.19 253 ALA A N 1
ATOM 1952 C CA . ALA A 1 253 ? 15.467 -6.637 -24.513 1.00 82.19 253 ALA A CA 1
ATOM 1953 C C . ALA A 1 253 ? 15.073 -8.094 -24.799 1.00 82.19 253 ALA A C 1
ATOM 1955 O O . ALA A 1 253 ? 14.061 -8.340 -25.449 1.00 82.19 253 ALA A O 1
ATOM 1956 N N . ASN A 1 254 ? 15.863 -9.059 -24.321 1.00 79.00 254 ASN A N 1
ATOM 1957 C CA . ASN A 1 254 ? 15.550 -10.484 -24.434 1.00 79.00 254 ASN A CA 1
ATOM 1958 C C . ASN A 1 254 ? 14.478 -10.953 -23.428 1.00 79.00 254 ASN A C 1
ATOM 1960 O O . ASN A 1 254 ? 14.092 -12.115 -23.480 1.00 79.00 254 ASN A O 1
ATOM 1964 N N . GLY A 1 255 ? 13.999 -10.072 -22.543 1.00 72.19 255 GLY A N 1
ATOM 1965 C CA . GLY A 1 255 ? 13.023 -10.382 -21.500 1.00 72.19 255 GLY A CA 1
ATOM 1966 C C . GLY A 1 255 ? 13.638 -10.777 -20.157 1.00 72.19 255 GLY A C 1
ATOM 1967 O O . GLY A 1 255 ? 12.899 -10.922 -19.187 1.00 72.19 255 GLY A O 1
ATOM 1968 N N . ASP A 1 256 ? 14.965 -10.918 -20.066 1.00 86.31 256 ASP A N 1
ATOM 1969 C CA . ASP A 1 256 ? 15.625 -11.127 -18.779 1.00 86.31 256 ASP A CA 1
ATOM 1970 C C . ASP A 1 256 ? 15.543 -9.850 -17.929 1.00 86.31 256 ASP A C 1
ATOM 1972 O O . ASP A 1 256 ? 15.471 -8.724 -18.435 1.00 86.31 256 ASP A O 1
ATOM 1976 N N . ARG A 1 257 ? 15.611 -10.009 -16.610 1.00 86.44 257 ARG A N 1
ATOM 1977 C CA . ARG A 1 257 ? 15.601 -8.900 -15.657 1.00 86.44 257 ARG A CA 1
ATOM 1978 C C . ARG A 1 257 ? 16.488 -9.204 -14.469 1.00 86.44 257 ARG A C 1
ATOM 1980 O O . ARG A 1 257 ? 16.368 -10.258 -13.859 1.00 86.44 257 ARG A O 1
ATOM 1987 N N . TYR A 1 258 ? 17.296 -8.239 -14.056 1.00 92.19 258 TYR A N 1
ATOM 1988 C CA . TYR A 1 258 ? 18.021 -8.304 -12.792 1.00 92.19 258 TYR A CA 1
ATOM 1989 C C . TYR A 1 258 ? 17.556 -7.217 -11.835 1.00 92.19 258 TYR A C 1
ATOM 1991 O O . TYR A 1 258 ? 17.428 -6.056 -12.216 1.00 92.19 258 TYR A O 1
ATOM 1999 N N . ARG A 1 259 ? 17.357 -7.591 -10.572 1.00 89.31 259 ARG A N 1
ATOM 2000 C CA . ARG A 1 259 ? 17.073 -6.684 -9.459 1.00 89.31 259 ARG A CA 1
ATOM 2001 C C . ARG A 1 259 ? 18.024 -6.991 -8.319 1.00 89.31 259 ARG A C 1
ATOM 2003 O O . ARG A 1 259 ? 18.000 -8.096 -7.780 1.00 89.31 259 ARG A O 1
ATOM 2010 N N . GLY A 1 260 ? 18.799 -6.011 -7.892 1.00 88.88 260 GLY A N 1
ATOM 2011 C CA . GLY A 1 260 ? 19.731 -6.224 -6.799 1.00 88.88 260 GLY A CA 1
ATOM 2012 C C . GLY A 1 260 ? 20.777 -5.143 -6.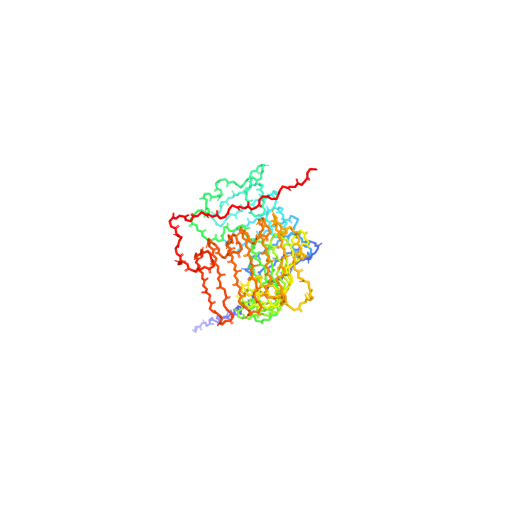707 1.00 88.88 260 GLY A C 1
ATOM 2013 O O . GLY A 1 260 ? 20.602 -4.032 -7.208 1.00 88.88 260 GLY A O 1
ATOM 2014 N N . GLU A 1 261 ? 21.866 -5.500 -6.050 1.00 94.50 261 GLU A N 1
ATOM 2015 C CA . GLU A 1 261 ? 23.039 -4.655 -5.968 1.00 94.50 261 GLU A CA 1
ATOM 2016 C C . GLU A 1 261 ? 23.833 -4.655 -7.284 1.00 94.50 261 GLU A C 1
ATOM 2018 O O . GLU A 1 261 ? 23.857 -5.624 -8.054 1.00 94.50 261 GLU A O 1
ATOM 2023 N N . TRP A 1 262 ? 24.472 -3.521 -7.539 1.00 94.88 262 TRP A N 1
ATOM 2024 C CA . TRP A 1 262 ? 25.284 -3.220 -8.702 1.00 94.88 262 TRP A CA 1
ATOM 2025 C C . TRP A 1 262 ? 26.617 -2.656 -8.246 1.00 94.88 262 TRP A C 1
ATOM 2027 O O . TRP A 1 262 ? 26.692 -1.801 -7.359 1.00 94.88 262 TRP A O 1
ATOM 2037 N N . LEU A 1 263 ? 27.681 -3.121 -8.884 1.00 93.69 263 LEU A N 1
ATOM 2038 C CA . LEU A 1 263 ? 29.028 -2.637 -8.650 1.00 93.69 263 LEU A CA 1
ATOM 2039 C C . LEU A 1 263 ? 29.711 -2.452 -10.000 1.00 93.69 263 LEU A C 1
ATOM 2041 O O . LEU A 1 263 ? 29.865 -3.409 -10.753 1.00 93.69 263 LEU A O 1
ATOM 2045 N N . GLU A 1 264 ? 30.087 -1.207 -10.295 1.00 91.88 264 GLU A N 1
ATOM 2046 C CA . GLU A 1 264 ? 30.821 -0.827 -11.514 1.00 91.88 264 GLU A CA 1
ATOM 2047 C C . GLU A 1 264 ? 30.146 -1.328 -12.805 1.00 91.88 264 GLU A C 1
ATOM 2049 O O . GLU A 1 264 ? 30.788 -1.831 -13.721 1.00 91.88 264 GLU A O 1
ATOM 2054 N N . GLY A 1 265 ? 28.818 -1.203 -12.874 1.00 93.69 265 GLY A N 1
ATOM 2055 C CA . GLY A 1 265 ? 28.036 -1.568 -14.054 1.00 93.69 265 GLY A CA 1
ATOM 2056 C C . GLY A 1 265 ? 27.663 -3.045 -14.169 1.00 93.69 265 GLY A C 1
ATOM 2057 O O . GLY A 1 265 ? 26.960 -3.404 -15.111 1.00 93.69 265 GLY A O 1
ATOM 2058 N N . ALA A 1 266 ? 28.078 -3.895 -13.229 1.00 95.62 266 ALA A N 1
ATOM 2059 C CA . ALA A 1 266 ? 27.762 -5.320 -13.222 1.00 95.62 266 ALA A CA 1
ATOM 2060 C C . ALA A 1 266 ? 26.919 -5.716 -12.004 1.00 95.62 266 ALA A C 1
ATOM 2062 O O . ALA A 1 266 ? 26.895 -5.009 -10.993 1.00 95.62 266 ALA A O 1
ATOM 2063 N N . PHE A 1 267 ? 26.267 -6.882 -12.076 1.00 95.56 267 PHE A N 1
ATOM 2064 C CA . PHE A 1 267 ? 25.609 -7.473 -10.911 1.00 95.56 267 PHE A CA 1
ATOM 2065 C C . PHE A 1 267 ? 26.646 -7.678 -9.805 1.00 95.56 267 PHE A C 1
ATOM 2067 O O . PHE A 1 267 ? 27.688 -8.314 -10.012 1.00 95.56 267 PHE A O 1
ATOM 2074 N N . GLY A 1 268 ? 26.360 -7.129 -8.634 1.00 93.19 268 GLY A N 1
ATOM 2075 C CA . GLY A 1 268 ? 27.186 -7.254 -7.444 1.00 93.19 268 GLY A CA 1
ATOM 2076 C C . GLY A 1 268 ? 26.313 -7.561 -6.239 1.00 93.19 268 GLY A C 1
ATOM 2077 O O . GLY A 1 268 ? 25.108 -7.360 -6.284 1.00 93.19 268 GLY A O 1
ATOM 2078 N N . GLY A 1 269 ? 26.910 -8.051 -5.158 1.00 93.31 269 GLY A N 1
ATOM 2079 C CA . GLY A 1 269 ? 26.207 -8.223 -3.889 1.00 93.31 269 GLY A CA 1
ATOM 2080 C C . GLY A 1 269 ? 24.970 -9.113 -3.993 1.00 93.31 269 GLY A C 1
ATOM 2081 O O . GLY A 1 269 ? 24.984 -10.113 -4.706 1.00 93.31 269 GLY A O 1
ATOM 2082 N N . LYS A 1 270 ? 23.911 -8.795 -3.252 1.00 94.12 270 LYS A N 1
ATOM 2083 C CA . LYS A 1 270 ? 22.680 -9.587 -3.234 1.00 94.12 270 LYS A CA 1
ATOM 2084 C C . LYS A 1 270 ? 21.737 -9.168 -4.366 1.00 94.12 270 LYS A C 1
ATOM 2086 O O . LYS A 1 270 ? 21.428 -7.990 -4.535 1.00 94.12 270 LYS A O 1
ATOM 2091 N N . GLY A 1 271 ? 21.196 -10.142 -5.097 1.00 91.50 271 GLY A N 1
ATOM 2092 C CA . GLY A 1 271 ? 20.291 -9.878 -6.213 1.00 91.50 271 GLY A CA 1
ATOM 2093 C C . GLY A 1 271 ? 19.498 -11.086 -6.699 1.00 91.50 271 GLY A C 1
ATOM 2094 O O . GLY A 1 271 ? 19.749 -12.232 -6.319 1.00 91.50 271 GLY A O 1
ATOM 2095 N N . THR A 1 272 ? 18.517 -10.809 -7.553 1.00 88.56 272 THR A N 1
ATOM 2096 C CA . THR A 1 272 ? 17.665 -11.798 -8.218 1.00 88.56 272 THR A CA 1
ATOM 2097 C C . THR A 1 272 ? 17.682 -11.558 -9.721 1.00 88.56 272 THR A C 1
ATOM 2099 O O . THR A 1 272 ? 17.323 -10.470 -10.171 1.00 88.56 272 THR A O 1
ATOM 2102 N N . LEU A 1 273 ? 18.081 -12.577 -10.481 1.00 91.31 273 LEU A N 1
ATOM 2103 C CA . LEU A 1 273 ? 17.956 -12.630 -11.934 1.00 91.31 273 LEU A CA 1
ATOM 2104 C C . LEU A 1 273 ? 16.705 -13.439 -12.293 1.00 91.31 273 LEU A C 1
ATOM 2106 O O . LEU A 1 273 ? 16.544 -14.571 -11.843 1.00 91.31 273 LEU A O 1
ATOM 2110 N N . PHE A 1 274 ? 15.837 -12.849 -13.098 1.00 83.19 274 PHE A N 1
ATOM 2111 C CA . PHE A 1 274 ? 14.672 -13.465 -13.713 1.00 83.19 274 PHE A CA 1
ATOM 2112 C C . PHE A 1 274 ? 15.013 -13.671 -15.182 1.00 83.19 274 PHE A C 1
ATOM 2114 O O . PHE A 1 274 ? 15.306 -12.705 -15.885 1.00 83.19 274 PHE A O 1
ATOM 2121 N N . LEU A 1 275 ? 15.030 -14.916 -15.630 1.00 81.12 275 LEU A N 1
ATOM 2122 C CA . LEU A 1 275 ? 15.252 -15.247 -17.028 1.00 81.12 275 LEU A CA 1
ATOM 2123 C C . LEU A 1 275 ? 13.907 -15.312 -17.749 1.00 81.12 275 LEU A C 1
ATOM 2125 O O . LEU A 1 275 ? 12.901 -15.728 -17.173 1.00 81.12 275 LEU A O 1
ATOM 2129 N N . HIS A 1 276 ? 13.896 -14.934 -19.023 1.00 80.75 276 HIS A N 1
ATOM 2130 C CA . HIS A 1 276 ? 12.699 -14.955 -19.869 1.00 80.75 276 HIS A CA 1
ATOM 2131 C C . HIS A 1 276 ? 12.071 -16.353 -20.025 1.00 80.75 276 HIS A C 1
ATOM 2133 O O . HIS A 1 276 ? 10.916 -16.468 -20.431 1.00 80.75 276 HIS A O 1
ATOM 2139 N N . ASP A 1 277 ? 12.807 -17.421 -19.703 1.00 78.19 277 ASP A N 1
ATOM 2140 C CA . ASP A 1 277 ? 12.301 -18.796 -19.659 1.00 78.19 277 ASP A CA 1
ATOM 2141 C C . ASP A 1 277 ? 11.523 -19.133 -18.366 1.00 78.19 277 ASP A C 1
ATOM 2143 O O . ASP A 1 277 ? 11.030 -20.252 -18.210 1.00 78.19 277 ASP A O 1
ATOM 2147 N N . GLY A 1 278 ? 11.390 -18.167 -17.449 1.00 68.75 278 GLY A N 1
ATOM 2148 C CA . GLY A 1 278 ? 10.728 -18.300 -16.151 1.00 68.75 278 GLY A CA 1
ATOM 2149 C C . GLY A 1 278 ? 11.658 -18.733 -15.012 1.00 68.75 278 GLY A C 1
ATOM 2150 O O . GLY A 1 278 ? 11.217 -18.834 -13.865 1.00 68.75 278 GLY A O 1
ATOM 2151 N N . THR A 1 279 ? 12.940 -18.990 -15.282 1.00 81.12 279 THR A N 1
ATOM 2152 C CA . THR A 1 279 ? 13.915 -19.340 -14.243 1.00 81.12 279 THR A CA 1
ATOM 2153 C C . THR A 1 279 ? 14.201 -18.139 -13.344 1.00 81.12 279 THR A C 1
ATOM 2155 O O . THR A 1 279 ? 14.489 -17.040 -13.814 1.00 81.12 279 THR A O 1
ATOM 2158 N N . VAL A 1 280 ? 14.197 -18.363 -12.027 1.00 82.75 280 VAL A N 1
ATOM 2159 C CA . VAL A 1 280 ? 14.525 -17.339 -11.026 1.00 82.75 280 VAL A CA 1
ATOM 2160 C C . VAL A 1 280 ? 15.777 -17.745 -10.255 1.00 82.75 280 VAL A C 1
ATOM 2162 O O . VAL A 1 280 ? 15.810 -18.782 -9.590 1.00 82.75 280 VAL A O 1
ATOM 2165 N N . VAL A 1 281 ? 16.807 -16.903 -10.311 1.00 90.38 281 VAL A N 1
ATOM 2166 C CA . VAL A 1 281 ? 18.090 -17.102 -9.631 1.00 90.38 281 VAL A CA 1
ATOM 2167 C C . VAL A 1 281 ? 18.269 -16.022 -8.571 1.00 90.38 281 VAL A C 1
ATOM 2169 O O . VAL A 1 281 ? 18.644 -14.892 -8.870 1.00 90.38 281 VAL A O 1
ATOM 2172 N N . ASN A 1 282 ? 18.000 -16.373 -7.314 1.00 91.06 282 ASN A N 1
ATOM 2173 C CA . ASN A 1 282 ? 18.213 -15.505 -6.156 1.00 91.06 282 ASN A CA 1
ATOM 2174 C C . ASN A 1 282 ? 19.505 -15.889 -5.421 1.00 91.06 282 ASN A C 1
ATOM 2176 O O . ASN A 1 282 ? 19.700 -17.060 -5.086 1.00 91.06 282 ASN A O 1
ATOM 2180 N N . GLY A 1 283 ? 20.363 -14.909 -5.143 1.00 92.19 283 GLY A N 1
ATOM 2181 C CA . GLY A 1 283 ? 21.573 -15.112 -4.351 1.00 92.19 283 GLY A CA 1
ATOM 2182 C C . GLY A 1 283 ? 22.556 -13.956 -4.469 1.00 92.19 283 GLY A C 1
ATOM 2183 O O . GLY A 1 283 ? 22.151 -12.797 -4.562 1.00 92.19 283 GLY A O 1
ATOM 2184 N N . TYR A 1 284 ? 23.842 -14.278 -4.430 1.00 95.88 284 TYR A N 1
ATOM 2185 C CA . TYR A 1 284 ? 24.939 -13.323 -4.442 1.00 95.88 284 TYR A CA 1
ATOM 2186 C C . TYR A 1 284 ? 25.661 -13.315 -5.784 1.00 95.88 284 TYR A C 1
ATOM 2188 O O . TYR A 1 284 ? 25.839 -14.358 -6.414 1.00 95.88 284 TYR A O 1
ATOM 2196 N N . TRP A 1 285 ? 26.123 -12.140 -6.192 1.00 95.88 285 TRP A N 1
ATOM 2197 C CA . TRP A 1 285 ? 26.698 -11.872 -7.501 1.00 95.88 285 TRP A CA 1
ATOM 2198 C C . TRP A 1 285 ? 28.030 -11.132 -7.370 1.00 95.88 285 TRP A C 1
ATOM 2200 O O . TRP A 1 285 ? 28.223 -10.316 -6.463 1.00 95.88 285 TRP A O 1
ATOM 2210 N N . ARG A 1 286 ? 28.973 -11.415 -8.270 1.00 93.69 286 ARG A N 1
ATOM 2211 C CA . ARG A 1 286 ? 30.258 -10.709 -8.355 1.00 93.69 286 ARG A CA 1
ATOM 2212 C C . ARG A 1 286 ? 30.658 -10.567 -9.814 1.00 93.69 286 ARG A C 1
ATOM 2214 O O . ARG A 1 286 ? 30.854 -11.565 -10.494 1.00 93.69 286 ARG A O 1
ATOM 2221 N N . GLY A 1 287 ? 30.770 -9.328 -10.289 1.00 92.12 287 GLY A N 1
ATOM 2222 C CA . GLY A 1 287 ? 31.158 -9.055 -11.675 1.00 92.12 287 GLY A CA 1
ATOM 2223 C C . GLY A 1 287 ? 30.184 -9.637 -12.704 1.00 92.12 287 GLY A C 1
ATOM 2224 O O . GLY A 1 287 ? 30.613 -10.043 -13.776 1.00 92.12 287 GLY A O 1
ATOM 2225 N N . GLY A 1 288 ? 28.889 -9.716 -12.376 1.00 92.94 288 GLY A N 1
ATOM 2226 C CA . GLY A 1 288 ? 27.878 -10.315 -13.254 1.00 92.94 288 GLY A CA 1
ATOM 2227 C C . GLY A 1 288 ? 27.657 -11.818 -13.057 1.00 92.94 288 GLY A C 1
ATOM 2228 O O . GLY A 1 288 ? 26.674 -12.348 -13.565 1.00 92.94 288 GLY A O 1
ATOM 2229 N N . GLU A 1 289 ? 28.513 -12.510 -12.300 1.00 95.31 289 GLU A N 1
ATOM 2230 C CA . GLU A 1 289 ? 28.428 -13.962 -12.118 1.00 95.31 289 GLU A CA 1
ATOM 2231 C C . GLU A 1 289 ? 27.752 -14.347 -10.801 1.00 95.31 289 GLU A C 1
ATOM 2233 O O . GLU A 1 289 ? 27.989 -13.731 -9.760 1.00 95.31 289 GLU A O 1
ATOM 2238 N N . TYR A 1 290 ? 26.930 -15.397 -10.837 1.00 95.44 290 TYR A N 1
ATOM 2239 C CA . TYR A 1 290 ? 26.282 -15.962 -9.657 1.00 95.44 290 TYR A CA 1
ATOM 2240 C C . TYR A 1 290 ? 27.295 -16.729 -8.800 1.00 95.44 290 TYR A C 1
ATOM 2242 O O . TYR A 1 290 ? 27.926 -17.677 -9.263 1.00 95.44 290 TYR A O 1
ATOM 2250 N N . THR A 1 291 ? 27.418 -16.351 -7.530 1.00 94.81 291 THR A N 1
ATOM 2251 C CA . THR A 1 291 ? 28.394 -16.923 -6.587 1.00 94.81 291 THR A CA 1
ATOM 2252 C C . THR A 1 291 ? 27.773 -17.884 -5.571 1.00 94.81 291 THR A C 1
ATOM 2254 O O . THR A 1 291 ? 28.494 -18.657 -4.945 1.00 94.81 291 THR A O 1
ATOM 2257 N N . GLY A 1 292 ? 26.443 -17.901 -5.432 1.00 93.56 292 GLY A N 1
ATOM 2258 C CA . GLY A 1 292 ? 25.733 -18.821 -4.542 1.00 93.56 292 GLY A CA 1
ATOM 2259 C C . GLY A 1 292 ? 24.593 -18.163 -3.770 1.00 93.56 292 GLY A C 1
ATOM 2260 O O . GLY A 1 292 ? 24.321 -16.976 -3.917 1.00 93.56 292 GLY A O 1
ATOM 2261 N N . LYS A 1 293 ? 23.909 -18.946 -2.930 1.00 92.19 293 LYS A N 1
ATOM 2262 C CA . LYS A 1 293 ? 22.801 -18.453 -2.088 1.00 92.19 293 LYS A CA 1
ATOM 2263 C C . LYS A 1 293 ? 23.276 -17.754 -0.812 1.00 92.19 293 LYS A C 1
ATOM 2265 O O . LYS A 1 293 ? 22.522 -16.986 -0.223 1.00 92.19 293 LYS A O 1
ATOM 2270 N N . GLU A 1 294 ? 24.497 -18.046 -0.379 1.00 90.69 294 GLU A N 1
ATOM 2271 C CA . GLU A 1 294 ? 25.083 -17.526 0.855 1.00 90.69 294 GLU A CA 1
ATOM 2272 C C . GLU A 1 294 ? 26.007 -16.346 0.568 1.00 90.69 294 GLU A C 1
ATOM 2274 O O . GLU A 1 294 ? 26.637 -16.281 -0.489 1.00 90.69 294 GLU A O 1
ATOM 2279 N N . ALA A 1 295 ? 26.084 -15.416 1.521 1.00 87.06 295 ALA A N 1
ATOM 2280 C CA . ALA A 1 295 ? 26.957 -14.259 1.408 1.00 87.06 295 ALA A CA 1
ATOM 2281 C C . ALA A 1 295 ? 28.428 -14.708 1.382 1.00 87.06 295 ALA A C 1
ATOM 2283 O O . ALA A 1 295 ? 28.849 -15.429 2.291 1.00 87.06 295 ALA A O 1
ATOM 2284 N N . PRO A 1 296 ? 29.235 -14.255 0.406 1.00 84.38 296 PRO A N 1
ATOM 2285 C CA . PRO A 1 296 ? 30.684 -14.402 0.473 1.00 84.38 296 PRO A CA 1
ATOM 2286 C C . PRO A 1 296 ? 31.241 -13.798 1.770 1.00 84.38 296 PRO A C 1
ATOM 2288 O O . PRO A 1 296 ? 30.743 -12.781 2.248 1.00 84.38 296 PRO A O 1
ATOM 2291 N N . ALA A 1 297 ? 32.294 -14.392 2.337 1.00 83.94 297 ALA A N 1
ATOM 2292 C CA . ALA A 1 297 ? 32.862 -13.951 3.618 1.00 83.94 297 ALA A CA 1
ATOM 2293 C C . ALA A 1 297 ? 33.386 -12.498 3.604 1.00 83.94 297 ALA A C 1
ATOM 2295 O O . ALA A 1 297 ? 33.469 -11.853 4.645 1.00 83.94 297 ALA A O 1
ATOM 2296 N N . ASP A 1 298 ? 33.739 -11.990 2.426 1.00 82.88 298 ASP A N 1
ATOM 2297 C CA . ASP A 1 298 ? 34.220 -10.635 2.154 1.00 82.88 298 ASP A CA 1
ATOM 2298 C C . ASP A 1 298 ? 33.111 -9.690 1.655 1.00 82.88 298 ASP A C 1
ATOM 2300 O O . ASP A 1 298 ? 33.393 -8.556 1.268 1.00 82.88 298 ASP A O 1
ATOM 2304 N N . TYR A 1 299 ? 31.849 -10.132 1.643 1.00 83.12 299 TYR A N 1
ATOM 2305 C CA . TYR A 1 299 ? 30.728 -9.315 1.195 1.00 83.12 299 TYR A CA 1
ATOM 2306 C C . TYR A 1 299 ? 30.553 -8.080 2.088 1.00 83.12 299 TYR A C 1
ATOM 2308 O O . TYR A 1 299 ? 30.454 -8.174 3.313 1.00 83.12 299 TYR A O 1
ATOM 2316 N N . GLN A 1 300 ? 30.488 -6.914 1.449 1.00 74.50 300 GLN A N 1
ATOM 2317 C CA . GLN A 1 300 ? 30.137 -5.639 2.059 1.00 74.50 300 GLN A CA 1
ATOM 2318 C C . GLN A 1 300 ? 28.960 -5.062 1.264 1.00 74.50 300 GLN A C 1
ATOM 2320 O O . GLN A 1 300 ? 29.087 -4.946 0.043 1.00 74.50 300 GLN A O 1
ATOM 2325 N N . PRO A 1 301 ? 27.833 -4.715 1.912 1.00 72.12 301 PRO A N 1
ATOM 2326 C CA . PRO A 1 301 ? 26.705 -4.102 1.222 1.00 72.12 301 PRO A CA 1
ATOM 2327 C C . PRO A 1 301 ? 27.130 -2.805 0.540 1.00 72.12 301 PRO A C 1
ATOM 2329 O O . PRO A 1 301 ? 27.888 -2.020 1.122 1.00 72.12 301 PRO A O 1
ATOM 2332 N N . ALA A 1 302 ? 26.619 -2.553 -0.663 1.00 64.50 302 ALA A N 1
ATOM 2333 C CA . ALA A 1 302 ? 26.843 -1.271 -1.313 1.00 64.50 302 ALA A CA 1
ATOM 2334 C C . ALA A 1 302 ? 26.291 -0.131 -0.433 1.00 64.50 302 ALA A C 1
ATOM 2336 O O . ALA A 1 302 ? 25.142 -0.165 0.015 1.00 64.50 302 ALA A O 1
ATOM 2337 N N . ALA A 1 303 ? 27.117 0.883 -0.162 1.00 60.12 303 ALA A N 1
ATOM 2338 C CA . ALA A 1 303 ? 26.679 2.054 0.590 1.00 60.12 303 ALA A CA 1
ATOM 2339 C C . ALA A 1 303 ? 25.606 2.817 -0.214 1.00 60.12 303 ALA A C 1
ATOM 2341 O O . ALA A 1 303 ? 25.762 2.965 -1.430 1.00 60.12 303 ALA A O 1
ATOM 2342 N N . PRO A 1 304 ? 24.536 3.321 0.428 1.00 57.28 304 PRO A N 1
ATOM 2343 C CA . PRO A 1 304 ? 23.529 4.113 -0.266 1.00 57.28 304 PRO A CA 1
ATOM 2344 C C . PRO A 1 304 ? 24.174 5.359 -0.881 1.00 57.28 304 PRO A C 1
ATOM 2346 O O . PRO A 1 304 ? 24.960 6.046 -0.224 1.00 57.28 304 PRO A O 1
ATOM 2349 N N . VAL A 1 305 ? 23.841 5.654 -2.140 1.00 59.69 305 VAL A N 1
ATOM 2350 C CA . VAL A 1 305 ? 24.279 6.890 -2.796 1.00 59.69 305 VAL A CA 1
ATOM 2351 C C . VAL A 1 305 ? 23.570 8.059 -2.108 1.00 59.69 305 VAL A C 1
ATOM 2353 O O . VAL A 1 305 ? 22.348 8.193 -2.183 1.00 59.69 305 VAL A O 1
ATOM 2356 N N . VAL A 1 306 ? 24.330 8.871 -1.371 1.00 55.62 306 VAL A N 1
ATOM 2357 C CA . VAL A 1 306 ? 23.818 10.062 -0.685 1.00 55.62 306 VAL A CA 1
ATOM 2358 C C . VAL A 1 306 ? 23.709 11.178 -1.718 1.00 55.62 306 VAL A C 1
ATOM 2360 O O . VAL A 1 306 ? 24.719 11.657 -2.223 1.00 55.62 306 VAL A O 1
ATOM 2363 N N . THR A 1 307 ? 22.487 11.586 -2.051 1.00 47.72 307 THR A N 1
ATOM 2364 C CA . THR A 1 307 ? 22.262 12.753 -2.907 1.00 47.72 307 THR A CA 1
ATOM 2365 C C . THR A 1 307 ? 22.536 14.012 -2.091 1.00 47.72 307 THR A C 1
ATOM 2367 O O . THR A 1 307 ? 21.737 14.358 -1.217 1.00 47.72 307 THR A O 1
ATOM 2370 N N . GLU A 1 308 ? 23.646 14.702 -2.344 1.00 40.09 308 GLU A N 1
ATOM 2371 C CA . GLU A 1 308 ? 23.821 16.052 -1.810 1.00 40.09 308 GLU A CA 1
ATOM 2372 C C . GLU A 1 308 ? 22.838 16.989 -2.524 1.00 40.09 308 GLU A C 1
ATOM 2374 O O . GLU A 1 308 ? 22.930 17.224 -3.727 1.00 40.09 308 GLU A O 1
ATOM 2379 N N . THR A 1 309 ? 21.845 17.496 -1.792 1.00 32.06 309 THR A N 1
ATOM 2380 C CA . THR A 1 309 ? 21.020 18.618 -2.254 1.00 32.06 309 THR A CA 1
ATOM 2381 C C . THR A 1 309 ? 21.920 19.839 -2.449 1.00 32.06 309 THR A C 1
ATOM 2383 O O . THR A 1 309 ? 22.581 20.227 -1.481 1.00 32.06 309 THR A O 1
ATOM 2386 N N . PRO A 1 310 ? 21.950 20.471 -3.638 1.00 39.81 310 PRO A N 1
ATOM 2387 C CA . PRO A 1 310 ? 22.692 21.710 -3.822 1.00 39.81 310 PRO A CA 1
ATOM 2388 C C . PRO A 1 310 ? 22.084 22.804 -2.936 1.00 39.81 310 PRO A C 1
ATOM 2390 O O . PRO A 1 310 ? 20.859 22.950 -2.896 1.00 39.81 310 PRO A O 1
ATOM 2393 N N . VAL A 1 311 ? 22.946 23.533 -2.224 1.00 40.59 311 VAL A N 1
ATOM 2394 C CA . VAL A 1 311 ? 22.612 24.719 -1.413 1.00 40.59 311 VAL A CA 1
ATOM 2395 C C . VAL A 1 311 ? 22.339 25.922 -2.309 1.00 40.59 311 VAL A C 1
ATOM 2397 O O . VAL A 1 311 ? 23.098 26.098 -3.289 1.00 40.59 311 VAL A O 1
#

Radius of gyration: 26.01 Å; chains: 1; bounding box: 88×64×61 Å

Foldseek 3Di:
DDDDDDDPPPPPDPPQDAWDFPDDDLAAAWTWIQHSQRKIKTGGHHRNFDFAWIKIQHPLRKIKGGGDDRQAQAQWIWIQGSVRDIDTAGGDRLAHADPVRHGDVVVVVVPVPDPDDPVSFPQWAWNDDDLQAAFTWTAHSLSKIKGGGHHRNEQAAWIKIQDSQRKIKGGGDDRNAQAAWIKIQHNVRDIFTDGDHRNHRLGHQLPDDQDAAWPDDDLAQAFTWGQHHPNQKIKTGGHHRNAQAAWIKIAGNQRKIKGGGDDRNEFAAWIWIQHPVRDIDGDGDDRNDHDDNDGDPPDDHGDHRDDDDDD

Secondary structure (DSSP, 8-state):
-------------------EEEEE-TTTSEEEEE-TTS-EEEEEEETTEEEEEEEEE-TTS-EEEEEEETTEEEEEEEEE-TTS-EEEEEEETTEEE-TTSPBPHHHHTTTTT--S--S-S---EEEEE-SSSEEEEEE-TTS-EEEEEEETTEEEEEEEEE-TTS-EEEEEEETTEEEEEEEEEPTTS-EEEEEEETTEEEES-S-S----EEEEE-TTTSEEEEE-GGGSEEEEEEEETTEEEEEEEEEETTS-EEEEEEETTEEEEEEEEE-TTS-EEEEEEETTEEEESSPPTT--PPPP-------